Protein AF-A0AAV5FHL5-F1 (afdb_monomer)

Foldseek 3Di:
DVCLLVLLVVCCVVQVVPAAPPLNVLSVLLSVLVVVVVVVVVVVPDDPADPVLVVVLVVLNVVLSVLSVVLSVVLVVVVVVVPPPPPDDPDDDDDDDDDPDDPPVVVVSVVSNVVRVVSSVVSSVSSVVSVVSVVVSVVVVVVVDDDDDDDDDDPDPPPPDPPPPPPPPPPPCVVVLVVVCCQVVPPPDPPPPPDDDDDDDDDDPPPCSVVSVVVSCVPCVVVDLFDADDDADPDGPVVVRVVRRCVRRVPRDDPPPPPPDD

Solvent-accessible surface area (backbone atoms only — not comparable to full-atom values): 16952 Å² total; per-residue (Å²): 97,96,60,46,54,60,50,55,50,50,46,46,74,76,36,48,97,74,50,42,92,62,47,79,63,45,52,59,50,40,34,51,47,50,50,52,52,52,53,51,60,64,61,57,80,78,61,98,61,66,64,64,64,53,52,52,50,54,47,55,56,49,52,54,35,49,59,50,50,54,48,53,54,51,52,53,53,56,50,55,65,71,66,57,79,78,74,84,73,84,81,81,88,79,92,81,83,91,69,97,64,77,54,67,71,57,54,50,52,51,50,50,40,51,51,52,44,53,50,55,52,50,50,39,51,52,48,52,48,55,52,52,53,50,52,51,63,51,51,71,66,56,74,81,72,83,81,86,90,75,94,76,94,72,100,62,90,68,76,72,71,84,72,68,89,57,93,68,80,78,78,90,46,62,76,62,47,55,55,53,45,47,72,73,61,67,79,85,52,98,85,58,90,80,69,90,83,84,87,85,90,82,78,70,88,90,75,45,64,71,54,54,53,51,51,48,54,62,71,58,47,82,81,47,90,64,62,67,89,82,89,80,58,102,75,63,58,62,69,61,52,52,53,54,38,51,67,45,47,76,67,68,72,80,81,81,74,77,78,79,80,127

Radius of gyration: 33.79 Å; Cα contacts (8 Å, |Δi|>4): 97; chains: 1; bounding box: 69×39×123 Å

Secondary structure (DSSP, 8-state):
-TTHHHHHHHHHHHHGGGSPTTHHHHHHHHHHHHHHHHHHHHHTTS----HHHHHHHHHHHHHHHHHHHHHHHHHHHHHHHHTS-------------------HHHHHHHHHHHHHHHHHHHHHHHHHHHHHHHHHHHHHHHTT---------------------------S-HHHHHHHHHHHH----TT-TTPPP-------TTSSHHHHHHHHHHHGGGG-SS-------SS--HHHHHHHHHHHHTTS----------

Mean predicted aligned error: 20.23 Å

InterPro domains:
  IPR002182 NB-ARC [PF00931] (174-252)
  IPR027417 P-loop containing nucleoside triphosphate hydrolase [G3DSA:3.40.50.300] (151-260)
  IPR027417 P-loop containing nucleoside triphosphate hydrolase [SSF52540] (159-253)
  IPR041118 Disease resistance, N-terminal [PF18052] (12-87)

Sequence (262 aa):
MFRLPGMLEGLLQRHGTTLPRGAEDEIPLIKRDLEEIITILKGLGGAGRSKMAVSCWMKEVRELSYDMEDFIDEYEHVRSRSSTPRRNRKVTRRPRRSNTTLPYWLHEQLRQRLWTANKIREFSVRAQEALRRHAIYQLGSNTASTSGARRDDASSSSRLPAMLLHDDVLVGIDASMDKLEEWLMTMHDYEEHQKLRVVSVVGPGGVGKTALANELYRKIGHCFDCRAFVRTSQKPDMRKVFISMLSQLGRSRPLRIGMSIA

Organism: NCBI:txid191504

pLDDT: mean 72.13, std 18.26, range [31.94, 92.5]

Structure (mmCIF, N/CA/C/O backbone):
data_AF-A0AAV5FHL5-F1
#
_entry.id   AF-A0AAV5FHL5-F1
#
loop_
_atom_site.group_PDB
_atom_site.id
_atom_site.type_symbol
_atom_site.label_atom_id
_atom_site.label_alt_id
_atom_site.label_comp_id
_atom_site.label_asym_id
_atom_site.label_entity_id
_atom_site.label_seq_id
_atom_site.pdbx_PDB_ins_code
_atom_site.Cartn_x
_atom_site.Cartn_y
_atom_site.Cartn_z
_atom_site.occupancy
_atom_site.B_iso_or_equiv
_atom_site.auth_seq_id
_atom_site.auth_comp_id
_atom_site.auth_asym_id
_atom_site.auth_atom_id
_atom_site.pdbx_PDB_model_num
ATOM 1 N N . MET A 1 1 ? -5.308 -5.820 4.902 1.00 61.53 1 MET A N 1
ATOM 2 C CA . MET A 1 1 ? -6.402 -5.262 4.063 1.00 61.53 1 MET A CA 1
ATOM 3 C C . MET A 1 1 ? -7.509 -6.237 3.621 1.00 61.53 1 MET A C 1
ATOM 5 O O . MET A 1 1 ? -8.628 -6.051 4.064 1.00 61.53 1 MET A O 1
ATOM 9 N N . PHE A 1 2 ? -7.305 -7.248 2.756 1.00 70.44 2 PHE A N 1
ATOM 10 C CA . PHE A 1 2 ? -8.448 -8.042 2.219 1.00 70.44 2 PHE A CA 1
ATOM 11 C C . PHE A 1 2 ? -9.249 -8.840 3.268 1.00 70.44 2 PHE A C 1
ATOM 13 O O . PHE A 1 2 ? -10.367 -9.258 2.995 1.00 70.44 2 PHE A O 1
ATOM 20 N N . ARG A 1 3 ? -8.675 -9.061 4.456 1.00 81.44 3 ARG A N 1
ATOM 21 C CA . ARG A 1 3 ? -9.329 -9.732 5.592 1.00 81.44 3 ARG A CA 1
ATOM 22 C C . ARG A 1 3 ? -10.071 -8.764 6.522 1.00 81.44 3 ARG A C 1
ATOM 24 O O . ARG A 1 3 ? -10.855 -9.208 7.352 1.00 81.44 3 ARG A O 1
ATOM 31 N N . LEU A 1 4 ? -9.847 -7.463 6.357 1.00 82.38 4 LEU A N 1
ATOM 32 C CA . LEU A 1 4 ? -10.289 -6.412 7.269 1.00 82.38 4 LEU A CA 1
ATOM 33 C C . LEU A 1 4 ? -11.821 -6.262 7.339 1.00 82.38 4 LEU A C 1
ATOM 35 O O . LEU A 1 4 ? -12.340 -6.187 8.451 1.00 82.38 4 LEU A O 1
ATOM 39 N N . PRO A 1 5 ? -12.577 -6.346 6.221 1.00 81.19 5 PRO A N 1
ATOM 40 C CA . PRO A 1 5 ? -14.042 -6.398 6.276 1.00 81.19 5 PRO A CA 1
ATOM 41 C C . PRO A 1 5 ? -14.575 -7.556 7.137 1.00 81.19 5 PRO A C 1
ATOM 43 O O . PRO A 1 5 ? -15.525 -7.381 7.894 1.00 81.19 5 PRO A O 1
ATOM 46 N N . GLY A 1 6 ? -13.928 -8.727 7.067 1.00 79.62 6 GLY A N 1
ATOM 47 C CA . GLY A 1 6 ? -14.292 -9.896 7.873 1.00 79.62 6 GLY A CA 1
ATOM 48 C C . GLY A 1 6 ? -13.902 -9.763 9.348 1.00 79.62 6 GLY A C 1
ATOM 49 O O . GLY A 1 6 ? -14.615 -10.257 10.216 1.00 79.62 6 GLY A O 1
ATOM 50 N N . MET A 1 7 ? -12.805 -9.063 9.654 1.00 82.19 7 MET A N 1
ATOM 51 C CA . MET A 1 7 ? -12.414 -8.763 11.037 1.00 82.19 7 MET A CA 1
ATOM 52 C C . MET A 1 7 ? -13.401 -7.801 11.705 1.00 82.19 7 MET A C 1
ATOM 54 O O . MET A 1 7 ? -13.809 -8.044 12.837 1.00 82.19 7 MET A O 1
ATOM 58 N N . LEU A 1 8 ? -13.844 -6.758 10.995 1.00 80.44 8 LEU A N 1
ATOM 59 C CA . LEU A 1 8 ? -14.863 -5.821 11.482 1.00 80.44 8 LEU A CA 1
ATOM 60 C C . LEU A 1 8 ? -16.210 -6.511 11.743 1.00 80.44 8 LEU A C 1
ATOM 62 O O . LEU A 1 8 ? -16.863 -6.247 12.752 1.00 80.44 8 LEU A O 1
ATOM 66 N N . GLU A 1 9 ? -16.606 -7.435 10.868 1.00 81.44 9 GLU A N 1
ATOM 67 C CA . GLU A 1 9 ? -17.805 -8.257 11.057 1.00 81.44 9 GLU A CA 1
ATOM 68 C C . GLU A 1 9 ? -17.670 -9.203 12.257 1.00 81.44 9 GLU A C 1
ATOM 70 O O . GLU A 1 9 ? -18.582 -9.293 13.080 1.00 81.44 9 GLU A O 1
ATOM 75 N N . GLY A 1 10 ? -16.504 -9.835 12.421 1.00 80.88 10 GLY A N 1
ATOM 76 C CA . GLY A 1 10 ? -16.189 -10.637 13.602 1.00 80.88 10 GLY A CA 1
ATOM 77 C C . GLY A 1 10 ? -16.227 -9.821 14.898 1.00 80.88 10 GLY A C 1
ATOM 78 O O . GLY A 1 10 ? -16.743 -10.302 15.908 1.00 80.88 10 GLY A O 1
ATOM 79 N N . LEU A 1 11 ? -15.750 -8.573 14.866 1.00 80.94 11 LEU A N 1
ATOM 80 C CA . LEU A 1 11 ? -15.797 -7.650 16.000 1.00 80.94 11 LEU A CA 1
ATOM 81 C C . LEU A 1 11 ? -17.248 -7.329 16.374 1.00 80.94 11 LEU A C 1
ATOM 83 O O . LEU A 1 11 ? -17.621 -7.447 17.542 1.00 80.94 11 LEU A O 1
ATOM 87 N N . LEU A 1 12 ? -18.092 -7.004 15.393 1.00 81.88 12 LEU A N 1
ATOM 88 C CA . LEU A 1 12 ? -19.509 -6.719 15.624 1.00 81.88 12 LEU A CA 1
ATOM 89 C C . LEU A 1 12 ? -20.255 -7.951 16.161 1.00 81.88 12 LEU A C 1
ATOM 91 O O . LEU A 1 12 ? -21.023 -7.841 17.116 1.00 81.88 12 LEU A O 1
ATOM 95 N N . GLN A 1 13 ? -19.964 -9.141 15.632 1.00 80.75 13 GLN A N 1
ATOM 96 C CA . GLN A 1 13 ? -20.584 -10.390 16.077 1.00 80.75 13 GLN A CA 1
ATOM 97 C C . GLN A 1 13 ? -20.164 -10.791 17.502 1.00 80.75 13 GLN A C 1
ATOM 99 O O . GLN A 1 13 ? -20.980 -11.299 18.269 1.00 80.75 13 GLN A O 1
ATOM 104 N N . ARG A 1 14 ? -18.901 -10.555 17.878 1.00 77.62 14 ARG A N 1
ATOM 105 C CA . ARG A 1 14 ? -18.365 -10.894 19.209 1.00 77.62 14 ARG A CA 1
ATOM 106 C C . ARG A 1 14 ? -18.672 -9.842 20.272 1.00 77.62 14 ARG A C 1
ATOM 108 O O . ARG A 1 14 ? -18.761 -10.177 21.455 1.00 77.62 14 ARG A O 1
ATOM 115 N N . HIS A 1 15 ? -18.783 -8.574 19.879 1.00 75.06 15 HIS A N 1
ATOM 116 C CA . HIS A 1 15 ? -18.770 -7.448 20.813 1.00 75.06 15 HIS A CA 1
ATOM 117 C C . HIS A 1 15 ? -19.873 -6.407 20.611 1.00 75.06 15 HIS A C 1
ATOM 119 O O . HIS A 1 15 ? -19.849 -5.426 21.355 1.00 75.06 15 HIS A O 1
ATOM 125 N N . GLY A 1 16 ? -20.853 -6.632 19.724 1.00 68.31 16 GLY A N 1
ATOM 126 C CA . GLY A 1 16 ? -21.978 -5.721 19.444 1.00 68.31 16 GLY A CA 1
ATOM 127 C C . GLY A 1 16 ? -22.554 -5.059 20.697 1.00 68.31 16 GLY A C 1
ATOM 128 O O . GLY A 1 16 ? -22.361 -3.869 20.918 1.00 68.31 16 GLY A O 1
ATOM 129 N N . THR A 1 17 ? -23.049 -5.856 21.649 1.00 66.44 17 THR A N 1
ATOM 130 C CA . THR A 1 17 ? -23.666 -5.359 22.898 1.00 66.44 17 THR A CA 1
ATOM 131 C C . THR A 1 17 ? -22.731 -4.568 23.827 1.00 66.44 17 THR A C 1
ATOM 133 O O . THR A 1 17 ? -23.165 -4.029 24.846 1.00 66.44 17 THR A O 1
ATOM 136 N N . THR A 1 18 ? -21.427 -4.559 23.554 1.00 70.94 18 THR A N 1
ATOM 137 C CA . THR A 1 18 ? -20.401 -3.866 24.347 1.00 70.94 18 THR A CA 1
ATOM 138 C C . THR A 1 18 ? -19.711 -2.722 23.623 1.00 70.94 18 THR A C 1
ATOM 140 O O . THR A 1 18 ? -18.959 -1.980 24.265 1.00 70.94 18 THR A O 1
ATOM 143 N N . LEU A 1 19 ? -20.005 -2.541 22.338 1.00 77.50 19 LEU A N 1
ATOM 144 C CA . LEU A 1 19 ? -19.579 -1.388 21.572 1.00 77.50 19 LEU A CA 1
ATOM 145 C C . LEU A 1 19 ? -20.340 -0.123 22.004 1.00 77.50 19 LEU A C 1
ATOM 147 O O . LEU A 1 19 ? -21.440 -0.195 22.563 1.00 77.50 19 LEU A O 1
ATOM 151 N N . PRO A 1 20 ? -19.739 1.064 21.818 1.00 76.50 20 PRO A N 1
ATOM 152 C CA . PRO A 1 20 ? -20.429 2.318 22.068 1.00 76.50 20 PRO A CA 1
ATOM 153 C C . PRO A 1 20 ? -21.621 2.478 21.115 1.00 76.50 20 PRO A C 1
ATOM 155 O O . PRO A 1 20 ? -21.580 2.069 19.957 1.00 76.50 20 PRO A O 1
ATOM 158 N N . ARG A 1 21 ? -22.694 3.096 21.612 1.00 72.44 21 ARG A N 1
ATOM 159 C CA . ARG A 1 21 ? -23.923 3.333 20.844 1.00 72.44 21 ARG A CA 1
ATOM 160 C C . ARG A 1 21 ? -23.588 4.146 19.582 1.00 72.44 21 ARG A C 1
ATOM 162 O O . ARG A 1 21 ? -22.965 5.197 19.706 1.00 72.44 21 ARG A O 1
ATOM 169 N N . GLY A 1 22 ? -23.968 3.644 18.406 1.00 75.88 22 GLY A N 1
ATOM 170 C CA . GLY A 1 22 ? -23.631 4.217 17.092 1.00 75.88 22 GLY A CA 1
ATOM 171 C C . GLY A 1 22 ? -22.484 3.508 16.358 1.00 75.88 22 GLY A C 1
ATOM 172 O O . GLY A 1 22 ? -22.461 3.504 15.133 1.00 75.88 22 GLY A O 1
ATOM 173 N N . ALA A 1 23 ? -21.584 2.812 17.064 1.00 77.00 23 ALA A N 1
ATOM 174 C CA . ALA A 1 23 ? -20.552 2.000 16.408 1.00 77.00 23 ALA A CA 1
ATOM 175 C C . ALA A 1 23 ? -21.141 0.799 15.652 1.00 77.00 23 ALA A C 1
ATOM 177 O O . ALA A 1 23 ? -20.601 0.390 14.629 1.00 77.00 23 ALA A O 1
ATOM 178 N N . GLU A 1 24 ? -22.261 0.257 16.134 1.00 76.88 24 GLU A N 1
ATOM 179 C CA . GLU A 1 24 ? -23.008 -0.806 15.450 1.00 76.88 24 GLU A CA 1
ATOM 180 C C . GLU A 1 24 ? -23.534 -0.357 14.07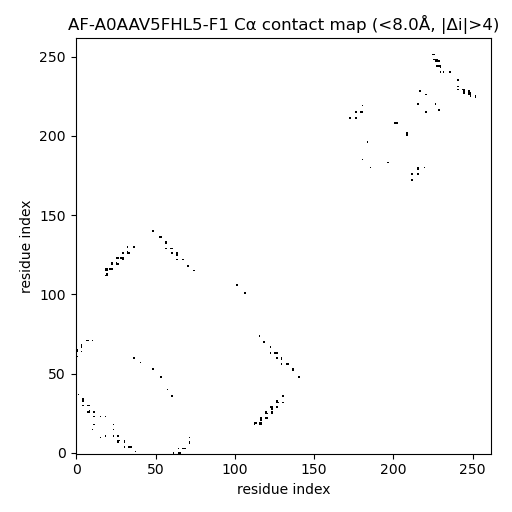6 1.00 76.88 24 GLU A C 1
ATOM 182 O O . GLU A 1 24 ? -23.641 -1.185 13.177 1.00 76.88 24 GLU A O 1
ATOM 187 N N . ASP A 1 25 ? -23.789 0.944 13.894 1.00 83.38 25 ASP A N 1
ATOM 188 C CA . ASP A 1 25 ? -24.236 1.529 12.625 1.00 83.38 25 ASP A CA 1
ATOM 189 C C . ASP A 1 25 ? -23.049 1.953 11.741 1.00 83.38 25 ASP A C 1
ATOM 191 O O . ASP A 1 25 ? -23.092 1.809 10.518 1.00 83.38 25 ASP A O 1
ATOM 195 N N . GLU A 1 26 ? -21.959 2.446 12.343 1.00 84.38 26 GLU A N 1
ATOM 196 C CA . GLU A 1 26 ? -20.763 2.898 11.617 1.00 84.38 26 GLU A CA 1
ATOM 197 C C . GLU A 1 26 ? -19.914 1.742 11.068 1.00 84.38 26 GLU A C 1
ATOM 199 O O . GLU A 1 26 ? -19.405 1.835 9.952 1.00 84.38 26 GLU A O 1
ATOM 204 N N . ILE A 1 27 ? -19.771 0.634 11.803 1.00 85.31 27 ILE A N 1
ATOM 205 C CA . ILE A 1 27 ? -18.951 -0.511 11.373 1.00 85.31 27 ILE A CA 1
ATOM 206 C C . ILE A 1 27 ? -19.445 -1.118 10.040 1.00 85.31 27 ILE A C 1
ATOM 208 O O . ILE A 1 27 ? -18.612 -1.345 9.158 1.00 85.31 27 ILE A O 1
ATOM 212 N N . PRO A 1 28 ? -20.757 -1.352 9.821 1.00 85.62 28 PRO A N 1
ATOM 213 C CA . PRO A 1 28 ? -21.273 -1.794 8.525 1.00 85.62 28 PRO A CA 1
ATOM 214 C C . PRO A 1 28 ? -21.020 -0.803 7.383 1.00 85.62 28 PRO A C 1
ATOM 216 O O . PRO A 1 28 ? -20.797 -1.228 6.248 1.00 85.62 28 PRO A O 1
ATOM 219 N N . LEU A 1 29 ? -21.042 0.506 7.663 1.00 87.25 29 LEU A N 1
ATOM 220 C CA . LEU A 1 29 ? -20.721 1.534 6.668 1.00 87.25 29 LEU A CA 1
ATOM 221 C C . LEU A 1 29 ? -19.244 1.459 6.277 1.00 87.25 29 LEU A C 1
ATOM 223 O O . LEU A 1 29 ? -18.936 1.353 5.094 1.00 87.25 29 LEU A O 1
ATOM 227 N N . ILE A 1 30 ? -18.350 1.389 7.266 1.00 88.19 30 ILE A N 1
ATOM 228 C CA . ILE A 1 30 ? -16.910 1.208 7.042 1.00 88.19 30 ILE A CA 1
ATOM 229 C C . ILE A 1 30 ? -16.652 -0.073 6.242 1.00 88.19 30 ILE A C 1
ATOM 231 O O . ILE A 1 30 ? -15.853 -0.066 5.309 1.00 88.19 30 ILE A O 1
ATOM 235 N N . LYS A 1 31 ? -17.345 -1.173 6.565 1.00 87.94 31 LYS A N 1
ATOM 236 C CA . LYS A 1 31 ? -17.242 -2.436 5.821 1.00 87.94 31 LYS A CA 1
ATOM 237 C C . LYS A 1 31 ? -17.565 -2.233 4.338 1.00 87.94 31 LYS A C 1
ATOM 239 O O . LYS A 1 31 ? -16.775 -2.653 3.495 1.00 87.94 31 LYS A O 1
ATOM 244 N N . ARG A 1 32 ? -18.685 -1.572 4.026 1.00 89.00 32 ARG A N 1
ATOM 245 C CA . ARG A 1 32 ? -19.091 -1.277 2.644 1.00 89.00 32 ARG A CA 1
ATOM 246 C C . ARG A 1 32 ? -18.051 -0.417 1.926 1.00 89.00 32 ARG A C 1
ATOM 248 O O . ARG A 1 32 ? -17.655 -0.755 0.814 1.00 89.00 32 ARG A O 1
ATOM 255 N N . ASP A 1 33 ? -17.575 0.639 2.580 1.00 89.69 33 ASP A N 1
ATOM 256 C CA . ASP A 1 33 ? -16.576 1.543 2.006 1.00 89.69 33 ASP A CA 1
ATOM 257 C C . ASP A 1 33 ? -15.267 0.792 1.703 1.00 89.69 33 ASP A C 1
ATOM 259 O O . ASP A 1 33 ? -14.671 0.944 0.637 1.00 89.69 33 ASP A O 1
ATOM 263 N N . LEU A 1 34 ? -14.832 -0.094 2.602 1.00 88.56 34 LEU A N 1
ATOM 264 C CA . LEU A 1 34 ? -13.649 -0.932 2.401 1.00 88.56 34 LEU A CA 1
ATOM 265 C C . LEU A 1 34 ? -13.825 -1.955 1.277 1.00 88.56 34 LEU A C 1
ATOM 267 O O . LEU A 1 34 ? -12.879 -2.197 0.526 1.00 88.56 34 LEU A O 1
ATOM 271 N N . GLU A 1 35 ? -15.003 -2.568 1.156 1.00 88.44 35 GLU A N 1
ATOM 272 C CA . GLU A 1 35 ? -15.324 -3.465 0.044 1.00 88.44 35 GLU A CA 1
ATOM 273 C C . GLU A 1 35 ? -15.233 -2.721 -1.292 1.00 88.44 35 GLU A C 1
ATOM 275 O O . GLU A 1 35 ? -14.586 -3.212 -2.222 1.00 88.44 35 GLU A O 1
ATOM 280 N N . GLU A 1 36 ? -15.770 -1.503 -1.370 1.00 87.62 36 GLU A N 1
ATOM 281 C CA . GLU A 1 36 ? -15.651 -0.645 -2.548 1.00 87.62 36 GLU A CA 1
ATOM 282 C C . GLU A 1 36 ? -14.179 -0.330 -2.863 1.00 87.62 36 GLU A C 1
ATOM 284 O O . GLU A 1 36 ? -13.714 -0.586 -3.978 1.00 87.62 36 GLU A O 1
ATOM 289 N N . ILE A 1 37 ? -13.388 0.089 -1.872 1.00 87.06 37 ILE A N 1
ATOM 290 C CA . ILE A 1 37 ? -11.946 0.327 -2.044 1.00 87.06 37 ILE A CA 1
ATOM 291 C C . ILE A 1 37 ? -11.224 -0.942 -2.540 1.00 87.06 37 ILE A C 1
ATOM 293 O O . ILE A 1 37 ? -10.375 -0.874 -3.435 1.00 87.06 37 ILE A O 1
ATOM 297 N N . ILE A 1 38 ? -11.565 -2.120 -2.011 1.00 86.94 38 ILE A N 1
ATOM 298 C CA . ILE A 1 38 ? -10.997 -3.407 -2.436 1.00 86.94 38 ILE A CA 1
ATOM 299 C C . ILE A 1 38 ? -11.347 -3.713 -3.899 1.00 86.94 38 ILE A C 1
ATOM 301 O O . ILE A 1 38 ? -10.480 -4.179 -4.647 1.00 86.94 38 ILE A O 1
ATOM 305 N N . THR A 1 39 ? -12.587 -3.463 -4.331 1.00 86.75 39 THR A N 1
ATOM 306 C CA . THR A 1 39 ? -12.988 -3.661 -5.736 1.00 86.75 39 THR A CA 1
ATOM 307 C C . THR A 1 39 ? -12.216 -2.735 -6.673 1.00 86.75 39 THR A C 1
ATOM 309 O O . THR A 1 39 ? -11.689 -3.183 -7.695 1.00 86.75 39 THR A O 1
ATOM 312 N N . ILE A 1 40 ? -12.039 -1.477 -6.270 1.00 84.31 40 ILE A N 1
ATOM 313 C CA . ILE A 1 40 ? -11.247 -0.480 -6.986 1.00 84.31 40 ILE A CA 1
ATOM 314 C C . ILE A 1 40 ? -9.788 -0.935 -7.128 1.00 84.31 40 ILE A C 1
ATOM 316 O O . ILE A 1 40 ? -9.226 -0.887 -8.225 1.00 84.31 40 ILE A O 1
ATOM 320 N N . LEU A 1 41 ? -9.173 -1.414 -6.043 1.00 82.50 41 LEU A N 1
ATOM 321 C CA . LEU A 1 41 ? -7.799 -1.925 -6.050 1.00 82.50 41 LEU A CA 1
ATOM 322 C C . LEU A 1 41 ? -7.620 -3.111 -7.002 1.00 82.50 41 LEU A C 1
ATOM 324 O O . LEU A 1 41 ? -6.605 -3.182 -7.695 1.00 82.50 41 LEU A O 1
ATOM 328 N N . LYS A 1 42 ? -8.609 -4.009 -7.089 1.00 81.81 42 LYS A N 1
ATOM 329 C CA . LYS A 1 42 ? -8.594 -5.130 -8.043 1.00 81.81 42 LYS A CA 1
ATOM 330 C C . LYS A 1 42 ? -8.687 -4.649 -9.497 1.00 81.81 42 LYS A C 1
ATOM 332 O O . LYS A 1 42 ? -7.977 -5.173 -10.352 1.00 81.81 42 LYS A O 1
ATOM 337 N N . GLY A 1 43 ? -9.506 -3.632 -9.777 1.00 73.81 43 GLY A N 1
ATOM 338 C CA . GLY A 1 43 ? -9.658 -3.047 -11.119 1.00 73.81 43 GLY A CA 1
ATOM 339 C C . GLY A 1 43 ? -8.466 -2.199 -11.591 1.00 73.81 43 GLY A C 1
ATOM 340 O O . GLY A 1 43 ? -8.259 -2.015 -12.790 1.00 73.81 43 GLY A O 1
ATOM 341 N N . LEU A 1 44 ? -7.634 -1.710 -10.667 1.00 68.62 44 LEU A N 1
ATOM 342 C CA . LEU A 1 44 ? -6.473 -0.858 -10.961 1.00 68.62 44 LEU A CA 1
ATOM 343 C C . LEU A 1 44 ? -5.299 -1.588 -11.645 1.00 68.62 44 LEU A C 1
ATOM 345 O O . LEU A 1 44 ? -4.378 -0.929 -12.124 1.00 68.62 44 LEU A O 1
ATOM 349 N N . GLY A 1 45 ? -5.330 -2.921 -11.752 1.00 54.91 45 GLY A N 1
ATOM 350 C CA . GLY A 1 45 ? -4.268 -3.721 -12.378 1.00 54.91 45 GLY A CA 1
ATOM 351 C C . GLY A 1 45 ? -4.127 -3.587 -13.904 1.00 54.91 45 GLY A C 1
ATOM 352 O O . GLY A 1 45 ? -3.151 -4.100 -14.449 1.00 54.91 45 GLY A O 1
ATOM 353 N N . GLY A 1 46 ? -5.063 -2.918 -14.596 1.00 50.78 46 GLY A N 1
ATOM 354 C CA . GLY A 1 46 ? -5.113 -2.882 -16.069 1.00 50.78 46 GLY A CA 1
ATOM 355 C C . GLY A 1 46 ? -5.171 -1.504 -16.744 1.00 50.78 46 GLY A C 1
ATOM 356 O O . GLY A 1 46 ? -4.975 -1.431 -17.953 1.00 50.78 46 GLY A O 1
ATOM 357 N N . ALA A 1 47 ? -5.416 -0.408 -16.016 1.00 50.34 47 ALA A N 1
ATOM 358 C CA . ALA A 1 47 ? -5.696 0.899 -16.623 1.00 50.34 47 ALA A CA 1
ATOM 359 C C . ALA A 1 47 ? -4.514 1.876 -16.498 1.00 50.34 47 ALA A C 1
ATOM 361 O O . ALA A 1 47 ? -4.015 2.132 -15.401 1.00 50.34 47 ALA A O 1
ATOM 362 N N . GLY A 1 48 ? -4.087 2.457 -17.626 1.00 53.50 48 GLY A N 1
ATOM 363 C CA . GLY A 1 48 ? -3.035 3.476 -17.729 1.00 53.50 48 GLY A CA 1
ATOM 364 C C . GLY A 1 48 ? -3.425 4.822 -17.111 1.00 53.50 48 GLY A C 1
ATOM 365 O O . GLY A 1 48 ? -3.586 5.808 -17.817 1.00 53.50 48 GLY A O 1
ATOM 366 N N . ARG A 1 49 ? -3.591 4.857 -15.787 1.00 58.91 49 ARG A N 1
ATOM 367 C CA . ARG A 1 49 ? -3.887 6.059 -14.990 1.00 58.91 49 ARG A CA 1
ATOM 368 C C . ARG A 1 49 ? -2.592 6.778 -14.595 1.00 58.91 49 ARG A C 1
ATOM 370 O O . ARG A 1 49 ? -1.511 6.187 -14.645 1.00 58.91 49 ARG A O 1
ATOM 377 N N . SER A 1 50 ? -2.694 8.037 -14.151 1.00 64.19 50 SER A N 1
ATOM 378 C CA . SER A 1 50 ? -1.565 8.788 -13.576 1.00 64.19 50 SER A CA 1
ATOM 379 C C . SER A 1 50 ? -0.913 7.988 -12.439 1.00 64.19 50 SER A C 1
ATOM 381 O O . SER A 1 50 ? -1.455 7.891 -11.334 1.00 64.19 50 SER A O 1
ATOM 383 N N . LYS A 1 51 ? 0.244 7.370 -12.727 1.00 67.56 51 LYS A N 1
ATOM 384 C CA . LYS A 1 51 ? 0.915 6.412 -11.828 1.00 67.56 51 LYS A CA 1
ATOM 385 C C . LYS A 1 51 ? 1.193 6.999 -10.446 1.00 67.56 51 LYS A C 1
ATOM 387 O O . LYS A 1 51 ? 1.125 6.274 -9.460 1.00 67.56 51 LYS A O 1
ATOM 392 N N . MET A 1 52 ? 1.486 8.297 -10.372 1.00 69.62 52 MET A N 1
ATOM 393 C CA . MET A 1 52 ? 1.834 8.962 -9.116 1.00 69.62 52 MET A CA 1
ATOM 394 C C . MET A 1 52 ? 0.621 9.158 -8.200 1.00 69.62 52 MET A C 1
ATOM 396 O O . MET A 1 52 ? 0.687 8.784 -7.033 1.00 69.62 52 MET A O 1
ATOM 400 N N . ALA A 1 53 ? -0.503 9.666 -8.721 1.00 73.62 53 ALA A N 1
ATOM 401 C CA . ALA A 1 53 ? -1.718 9.879 -7.926 1.00 73.62 53 ALA A CA 1
ATOM 402 C C . ALA A 1 53 ? -2.307 8.551 -7.424 1.00 73.62 53 ALA A C 1
ATOM 404 O O . ALA A 1 53 ? -2.660 8.424 -6.254 1.00 73.62 53 ALA A O 1
ATOM 405 N N . VAL A 1 54 ? -2.316 7.527 -8.286 1.00 78.81 54 VAL A N 1
ATOM 406 C CA . VAL A 1 54 ? -2.743 6.172 -7.910 1.00 78.81 54 VAL A CA 1
ATOM 407 C C . VAL A 1 54 ? -1.823 5.577 -6.844 1.00 78.81 54 VAL A C 1
ATOM 409 O O . VAL A 1 54 ? -2.315 4.991 -5.886 1.00 78.81 54 VAL A O 1
ATOM 412 N N . SER A 1 55 ? -0.503 5.750 -6.966 1.00 79.75 55 SER A N 1
ATOM 413 C CA . SER A 1 55 ? 0.444 5.251 -5.963 1.00 79.75 55 SER A CA 1
ATOM 414 C C . SER A 1 55 ? 0.295 5.955 -4.611 1.00 79.75 55 SER A C 1
ATOM 416 O O . SER A 1 55 ? 0.438 5.302 -3.580 1.00 79.75 55 SER A O 1
ATOM 418 N N . CYS A 1 56 ? 0.020 7.262 -4.602 1.00 81.31 56 CYS A N 1
ATOM 419 C CA . CYS A 1 56 ? -0.219 8.021 -3.373 1.00 81.31 56 CYS A CA 1
ATOM 420 C C . CYS A 1 56 ? -1.493 7.535 -2.672 1.00 81.31 56 CYS A C 1
ATOM 422 O O . CYS A 1 56 ? -1.463 7.180 -1.497 1.00 81.31 56 CYS A O 1
ATOM 424 N N . TRP A 1 57 ? -2.581 7.401 -3.434 1.00 87.44 57 TRP A N 1
ATOM 425 C CA . TRP A 1 57 ? -3.846 6.880 -2.927 1.00 87.44 57 TRP A CA 1
ATOM 426 C C . TRP A 1 57 ? -3.728 5.435 -2.418 1.00 87.44 57 TRP A C 1
ATOM 428 O O . TRP A 1 57 ? -4.206 5.114 -1.335 1.00 87.44 57 TRP A O 1
ATOM 438 N N . MET A 1 58 ? -3.023 4.557 -3.142 1.00 85.44 58 MET A N 1
ATOM 439 C CA . MET A 1 58 ? -2.762 3.186 -2.681 1.00 85.44 58 MET A CA 1
ATOM 440 C C . MET A 1 58 ? -1.973 3.149 -1.369 1.00 85.44 58 MET A C 1
ATOM 442 O O . MET A 1 58 ? -2.183 2.244 -0.561 1.00 85.44 58 MET A O 1
ATOM 446 N N . LYS A 1 59 ? -1.052 4.098 -1.160 1.00 87.56 59 LYS A N 1
ATOM 447 C CA . LYS A 1 59 ? -0.336 4.228 0.109 1.00 87.56 59 LYS A CA 1
ATOM 448 C C . LYS A 1 59 ? -1.299 4.643 1.221 1.00 87.56 59 LYS A C 1
ATOM 450 O O . LYS A 1 59 ? -1.333 3.969 2.238 1.00 87.56 59 LYS A O 1
ATOM 455 N N . GLU A 1 60 ? -2.115 5.671 1.004 1.00 87.19 60 GLU A N 1
ATOM 456 C CA . GLU A 1 60 ? -3.121 6.139 1.972 1.00 87.19 60 GLU A CA 1
ATOM 457 C C . GLU A 1 60 ? -4.072 5.014 2.408 1.00 87.19 60 GLU A C 1
ATOM 459 O O . GLU A 1 60 ? -4.262 4.775 3.598 1.00 87.19 60 GLU A O 1
ATOM 464 N N . VAL A 1 61 ? -4.590 4.249 1.446 1.00 90.12 61 VAL A N 1
ATOM 465 C CA . VAL A 1 61 ? -5.452 3.090 1.706 1.00 90.12 61 VAL A CA 1
ATOM 466 C C . VAL A 1 61 ? -4.731 1.987 2.492 1.00 90.12 61 VAL A C 1
ATOM 468 O O . VAL A 1 61 ? -5.334 1.330 3.342 1.00 90.12 61 VAL A O 1
ATOM 471 N N . ARG A 1 62 ? -3.440 1.768 2.218 1.00 90.06 62 ARG A N 1
ATOM 472 C CA . ARG A 1 62 ? -2.625 0.787 2.943 1.00 90.06 62 ARG A CA 1
ATOM 473 C C . ARG A 1 62 ? -2.427 1.201 4.400 1.00 90.06 62 ARG A C 1
ATOM 475 O O . ARG A 1 62 ? -2.666 0.368 5.267 1.00 90.06 62 ARG A O 1
ATOM 482 N N . GLU A 1 63 ? -2.036 2.449 4.651 1.00 90.81 63 GLU A N 1
ATOM 483 C CA . GLU A 1 63 ? -1.864 2.974 6.014 1.00 90.81 63 GLU A CA 1
ATOM 484 C C . GLU A 1 63 ? -3.182 2.896 6.796 1.00 90.81 63 GLU A C 1
ATOM 486 O O . GLU A 1 63 ? -3.203 2.364 7.900 1.00 90.81 63 GLU A O 1
ATOM 491 N N . LEU A 1 64 ? -4.310 3.289 6.185 1.00 90.50 64 LEU A N 1
ATOM 492 C CA . LEU A 1 64 ? -5.633 3.158 6.807 1.00 90.50 64 LEU A CA 1
ATOM 493 C C . LEU A 1 64 ? -5.936 1.713 7.226 1.00 90.50 64 LEU A C 1
ATOM 495 O O . LEU A 1 64 ? -6.514 1.484 8.285 1.00 90.50 64 LEU A O 1
ATOM 499 N N . SER A 1 65 ? -5.548 0.734 6.403 1.00 89.88 65 SER A N 1
ATOM 500 C CA . SER A 1 65 ? -5.765 -0.673 6.736 1.00 89.88 65 SER A CA 1
ATOM 501 C C . SER A 1 65 ? -4.907 -1.155 7.904 1.00 89.88 65 SER A C 1
ATOM 503 O O . SER A 1 65 ? -5.386 -1.967 8.686 1.00 89.88 65 SER A O 1
ATOM 505 N N . TYR A 1 66 ? -3.679 -0.651 8.041 1.00 91.31 66 TYR A N 1
ATOM 506 C CA . TYR A 1 66 ? -2.830 -0.979 9.184 1.00 91.31 66 TYR A CA 1
ATOM 507 C C . TYR A 1 66 ? -3.356 -0.329 10.463 1.00 91.31 66 TYR A C 1
ATOM 509 O O . TYR A 1 66 ? -3.544 -1.032 11.447 1.00 91.31 66 TYR A O 1
ATOM 517 N N . ASP A 1 67 ? -3.739 0.952 10.413 1.00 90.31 67 ASP A N 1
ATOM 518 C CA . ASP A 1 67 ? -4.329 1.645 11.566 1.00 90.31 67 ASP A CA 1
ATOM 519 C C . ASP A 1 67 ? -5.594 0.929 12.088 1.00 90.31 67 ASP A C 1
ATOM 521 O O . ASP A 1 67 ? -5.844 0.875 13.292 1.00 90.31 67 ASP A O 1
ATOM 525 N N . MET A 1 68 ? -6.415 0.387 11.181 1.00 88.69 68 MET A N 1
ATOM 526 C CA . MET A 1 68 ? -7.615 -0.375 11.536 1.00 88.69 68 MET A CA 1
ATOM 527 C C . MET A 1 68 ? -7.293 -1.767 12.102 1.00 88.69 68 MET A C 1
ATOM 529 O O . MET A 1 68 ? -7.965 -2.188 13.040 1.00 88.69 68 MET A O 1
ATOM 533 N N . GLU A 1 69 ? -6.313 -2.490 11.543 1.00 87.81 69 GLU A N 1
ATOM 534 C CA . GLU A 1 69 ? -5.871 -3.797 12.070 1.00 87.81 69 GLU A CA 1
ATOM 535 C C . GLU A 1 69 ? -5.304 -3.628 13.491 1.00 87.81 69 GLU A C 1
ATOM 537 O O . GLU A 1 69 ? -5.768 -4.303 14.411 1.00 87.81 69 GLU A O 1
ATOM 542 N N . ASP A 1 70 ? -4.436 -2.634 13.699 1.00 88.38 70 ASP A N 1
ATOM 543 C CA . ASP A 1 70 ? -3.862 -2.307 15.009 1.00 88.38 70 ASP A CA 1
ATOM 544 C C . ASP A 1 70 ? -4.945 -1.934 16.036 1.00 88.38 70 ASP A C 1
ATOM 546 O O . ASP A 1 70 ? -4.897 -2.362 17.190 1.00 88.38 70 ASP A O 1
ATOM 550 N N . PHE A 1 71 ? -5.969 -1.176 15.624 1.00 89.44 71 PHE A N 1
ATOM 551 C CA . PHE A 1 71 ? -7.101 -0.841 16.491 1.00 89.44 71 PHE A CA 1
ATOM 552 C C . PHE A 1 71 ? -7.898 -2.075 16.931 1.00 89.44 71 PHE A C 1
ATOM 554 O O . PHE A 1 71 ? -8.311 -2.157 18.091 1.00 89.44 71 PHE A O 1
ATOM 561 N N . ILE A 1 72 ? -8.151 -3.015 16.016 1.0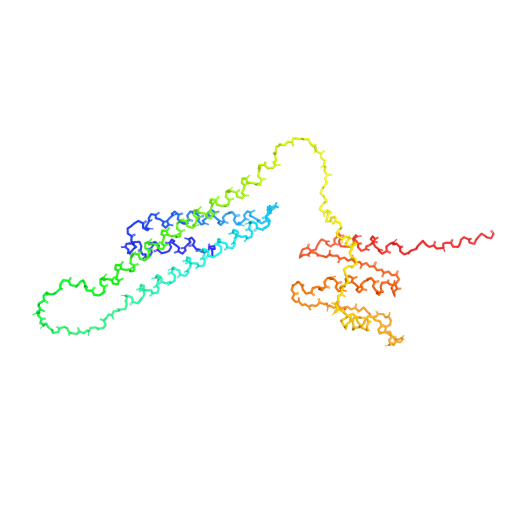0 86.31 72 ILE A N 1
ATOM 562 C CA . ILE A 1 72 ? -8.885 -4.247 16.328 1.00 86.31 72 ILE A CA 1
ATOM 563 C C . ILE A 1 72 ? -8.082 -5.080 17.333 1.00 86.31 72 ILE A C 1
ATOM 565 O O . ILE A 1 72 ? -8.642 -5.520 18.341 1.00 86.31 72 ILE A O 1
ATOM 569 N N . ASP A 1 73 ? -6.775 -5.222 17.107 1.00 87.31 73 ASP A N 1
ATOM 570 C CA . ASP A 1 73 ? -5.872 -5.956 17.994 1.00 87.31 73 ASP A CA 1
ATOM 571 C C . ASP A 1 73 ? -5.784 -5.301 19.386 1.00 87.31 73 ASP A C 1
ATOM 573 O O . ASP A 1 73 ? -5.873 -5.983 20.415 1.00 87.31 73 ASP A O 1
ATOM 577 N N . GLU A 1 74 ? -5.683 -3.969 19.450 1.00 86.06 74 GLU A N 1
ATOM 578 C CA . GLU A 1 74 ? -5.685 -3.212 20.706 1.00 86.06 74 GLU A CA 1
ATOM 579 C C . GLU A 1 74 ? -7.017 -3.373 21.459 1.00 86.06 74 GLU A C 1
ATOM 581 O O . GLU A 1 74 ? -7.031 -3.605 22.675 1.00 86.06 74 GLU A O 1
ATOM 586 N N . TYR A 1 75 ? -8.146 -3.333 20.745 1.00 82.38 75 TYR A N 1
ATOM 587 C CA . TYR A 1 75 ? -9.472 -3.533 21.326 1.00 82.38 75 TYR A CA 1
ATOM 588 C C . TYR A 1 75 ? -9.630 -4.939 21.930 1.00 82.38 75 TYR A C 1
ATOM 590 O O . TYR A 1 75 ? -10.068 -5.074 23.082 1.00 82.38 75 TYR A O 1
ATOM 598 N N . GLU A 1 76 ? -9.230 -5.990 21.206 1.00 82.44 76 GLU A N 1
ATOM 599 C CA . GLU A 1 76 ? -9.261 -7.369 21.710 1.00 82.44 76 GLU A CA 1
ATOM 600 C C . GLU A 1 76 ? -8.315 -7.561 22.912 1.00 82.44 76 GLU A C 1
ATOM 602 O O . GLU A 1 76 ? -8.676 -8.219 23.902 1.00 82.44 76 GLU A O 1
ATOM 607 N N . HIS A 1 77 ? -7.132 -6.938 22.888 1.00 80.88 77 HIS A N 1
ATOM 608 C CA . HIS A 1 77 ? -6.165 -7.006 23.982 1.00 80.88 77 HIS A CA 1
ATOM 609 C C . HIS A 1 77 ? -6.700 -6.375 25.279 1.00 80.88 77 HIS A C 1
ATOM 611 O O . HIS A 1 77 ? -6.652 -6.993 26.353 1.00 80.88 77 HIS A O 1
ATOM 617 N N . VAL A 1 78 ? -7.259 -5.162 25.201 1.00 76.81 78 VAL A N 1
ATOM 618 C CA . VAL A 1 78 ? -7.838 -4.453 26.358 1.00 76.81 78 VAL A CA 1
ATOM 619 C C . VAL A 1 78 ? -9.005 -5.248 26.954 1.00 76.81 78 VAL A C 1
ATOM 621 O O . VAL A 1 78 ? -9.111 -5.400 28.180 1.00 76.81 78 VAL A O 1
ATOM 624 N N . ARG A 1 79 ? -9.853 -5.839 26.103 1.00 71.69 79 ARG A N 1
ATOM 625 C CA . ARG A 1 79 ? -10.992 -6.666 26.532 1.00 71.69 79 ARG A CA 1
ATOM 626 C C . ARG A 1 79 ? -10.541 -7.945 27.239 1.00 71.69 79 ARG A C 1
ATOM 628 O O . ARG A 1 79 ? -11.106 -8.306 28.279 1.00 71.69 79 ARG A O 1
ATOM 635 N N . SER A 1 80 ? -9.494 -8.588 26.734 1.00 68.62 80 SER A N 1
ATOM 636 C CA . SER A 1 80 ? -8.924 -9.805 27.319 1.00 68.62 80 SER A CA 1
ATOM 637 C C . SER A 1 80 ? -8.389 -9.562 28.735 1.00 68.62 80 SER A C 1
ATOM 639 O O . SER A 1 80 ? -8.645 -10.355 29.643 1.00 68.62 80 SER A O 1
ATOM 641 N N . ARG A 1 81 ? -7.758 -8.405 28.988 1.00 62.56 81 ARG A N 1
ATOM 642 C CA . ARG A 1 81 ? -7.305 -8.012 30.339 1.00 62.56 81 ARG A CA 1
ATOM 643 C C . ARG A 1 81 ? -8.464 -7.766 31.301 1.00 62.56 81 ARG A C 1
ATOM 645 O O . ARG A 1 81 ? -8.385 -8.155 32.467 1.00 62.56 81 ARG A O 1
ATOM 652 N N . SER A 1 82 ? -9.554 -7.174 30.810 1.00 56.97 82 SER A N 1
ATOM 653 C CA . SER A 1 82 ? -10.763 -6.912 31.606 1.00 56.97 82 SER A CA 1
ATOM 654 C C . SER A 1 82 ? -11.543 -8.176 32.001 1.00 56.97 82 SER A C 1
ATOM 656 O O . SER A 1 82 ? -12.350 -8.126 32.927 1.00 56.97 82 SER A O 1
ATOM 658 N N . SER A 1 83 ? -11.275 -9.305 31.334 1.00 50.41 83 SER A N 1
ATOM 659 C CA . SER A 1 83 ? -11.988 -10.580 31.507 1.00 50.41 83 SER A CA 1
ATOM 660 C C . SER A 1 83 ? -11.283 -11.560 32.456 1.00 50.41 83 SER A C 1
ATOM 662 O O . SER A 1 83 ? -11.793 -12.651 32.701 1.00 50.41 83 SER A O 1
ATOM 664 N N . THR A 1 84 ? -10.126 -11.197 33.024 1.00 42.62 84 THR A N 1
ATOM 665 C CA . THR A 1 84 ? -9.475 -12.039 34.040 1.00 42.62 84 THR A CA 1
ATOM 666 C C . THR A 1 84 ? -10.302 -12.043 35.335 1.00 42.62 84 THR A C 1
ATOM 668 O O . THR A 1 84 ? -10.592 -10.972 35.882 1.00 42.62 84 THR A O 1
ATOM 671 N N . PRO A 1 85 ? -10.701 -13.215 35.873 1.00 43.53 85 PRO A N 1
ATOM 672 C CA . PRO A 1 85 ? -11.427 -13.267 37.133 1.00 43.53 85 PRO A CA 1
ATOM 673 C C . PRO A 1 85 ? -10.525 -12.707 38.231 1.00 43.53 85 PRO A C 1
ATOM 675 O O . PRO A 1 85 ? -9.469 -13.270 38.530 1.00 43.53 85 PRO A O 1
ATOM 678 N N . ARG A 1 86 ? -10.930 -11.595 38.857 1.00 48.84 86 ARG A N 1
ATOM 679 C CA . ARG A 1 86 ? -10.297 -11.113 40.091 1.00 48.84 86 ARG A CA 1
ATOM 680 C C . ARG A 1 86 ? -10.435 -12.225 41.130 1.00 48.84 86 ARG A C 1
ATOM 682 O O . ARG A 1 86 ? -11.498 -12.404 41.717 1.00 48.84 86 ARG A O 1
ATOM 689 N N . ARG A 1 87 ? -9.358 -12.989 41.324 1.00 42.50 87 ARG A N 1
ATOM 690 C CA . ARG A 1 87 ? -9.220 -14.036 42.339 1.00 42.50 87 ARG A CA 1
ATOM 691 C C . ARG A 1 87 ? -9.736 -13.501 43.678 1.00 42.50 87 ARG A C 1
ATOM 693 O O . ARG A 1 87 ? -9.198 -12.530 44.205 1.00 42.50 87 ARG A O 1
ATOM 700 N N . ASN A 1 88 ? -10.812 -14.126 44.161 1.00 50.12 88 ASN A N 1
ATOM 701 C CA . ASN A 1 88 ? -11.533 -13.860 45.408 1.00 50.12 88 ASN A CA 1
ATOM 702 C C . ASN A 1 88 ? -10.652 -13.238 46.510 1.00 50.12 88 ASN A C 1
ATOM 704 O O . ASN A 1 88 ? -9.947 -13.951 47.225 1.00 50.12 88 ASN A O 1
ATOM 708 N N . ARG A 1 89 ? -10.749 -11.918 46.718 1.00 48.53 89 ARG A N 1
ATOM 709 C CA . ARG A 1 89 ? -10.412 -11.307 48.012 1.00 48.53 89 ARG A CA 1
ATOM 710 C C . ARG A 1 89 ? -11.695 -11.251 48.826 1.00 48.53 89 ARG A C 1
ATOM 712 O O . ARG A 1 89 ? -12.589 -10.469 48.517 1.00 48.53 89 ARG A O 1
ATOM 719 N N . LYS A 1 90 ? -11.777 -12.108 49.848 1.00 46.56 90 LYS A N 1
ATOM 720 C CA . LYS A 1 90 ? -12.840 -12.099 50.860 1.00 46.56 90 LYS A CA 1
ATOM 721 C C . LYS A 1 90 ? -13.005 -10.670 51.392 1.00 46.56 90 LYS A C 1
ATOM 723 O O . LYS A 1 90 ? -12.066 -10.094 51.935 1.00 46.56 90 LYS A O 1
ATOM 728 N N . VAL A 1 91 ? -14.188 -10.101 51.179 1.00 49.91 91 VAL A N 1
ATOM 729 C CA . VAL A 1 91 ? -14.562 -8.751 51.607 1.00 49.91 91 VAL A CA 1
ATOM 730 C C . VAL A 1 91 ? -15.003 -8.815 53.066 1.00 49.91 91 VAL A C 1
ATOM 732 O O . VAL A 1 91 ? -16.095 -9.291 53.365 1.00 49.91 91 VAL A O 1
ATOM 735 N N . THR A 1 92 ? -14.178 -8.317 53.984 1.00 47.28 92 THR A N 1
ATOM 736 C CA . THR A 1 92 ? -14.650 -7.897 55.307 1.00 47.28 92 THR A CA 1
ATOM 737 C C . THR A 1 92 ? -15.196 -6.474 55.197 1.00 47.28 92 THR A C 1
ATOM 739 O O . THR A 1 92 ? -14.510 -5.536 54.796 1.00 47.28 92 THR A O 1
ATOM 742 N N . ARG A 1 93 ? -16.493 -6.337 55.488 1.00 51.94 93 ARG A N 1
ATOM 743 C CA . ARG A 1 93 ? -17.269 -5.094 55.411 1.00 51.94 93 ARG A CA 1
ATOM 744 C C . ARG A 1 93 ? -16.785 -4.058 56.430 1.00 51.94 93 ARG A C 1
ATOM 746 O O . ARG A 1 93 ? -16.735 -4.359 57.619 1.00 51.94 93 ARG A O 1
ATOM 753 N N . ARG A 1 94 ? -16.609 -2.809 55.988 1.00 43.66 94 ARG A N 1
ATOM 754 C CA . ARG A 1 94 ? -16.928 -1.596 56.767 1.00 43.66 94 ARG A CA 1
ATOM 755 C C . ARG A 1 94 ? -17.429 -0.505 55.809 1.00 43.66 94 ARG A C 1
ATOM 757 O O . ARG A 1 94 ? -16.727 -0.225 54.841 1.00 43.66 94 ARG A O 1
ATOM 764 N N . PRO A 1 95 ? -18.597 0.122 56.038 1.00 65.75 95 PRO A N 1
ATOM 765 C CA . PRO A 1 95 ? -19.009 1.282 55.264 1.00 65.75 95 PRO A CA 1
ATOM 766 C C . PRO A 1 95 ? -18.528 2.552 55.972 1.00 65.75 95 PRO A C 1
ATOM 768 O O . PRO A 1 95 ? -18.775 2.727 57.167 1.00 65.75 95 PRO A O 1
ATOM 771 N N . ARG A 1 96 ? -17.869 3.470 55.258 1.00 45.38 96 ARG A N 1
ATOM 772 C CA . ARG A 1 96 ? -17.826 4.869 55.698 1.00 45.38 96 ARG A CA 1
ATOM 773 C C . ARG A 1 96 ? -17.508 5.845 54.563 1.00 45.38 96 ARG A C 1
ATOM 775 O O . ARG A 1 96 ? -16.448 5.773 53.961 1.00 45.38 96 ARG A O 1
ATOM 782 N N . ARG A 1 97 ? -18.445 6.789 54.431 1.00 46.59 97 ARG A N 1
ATOM 783 C CA . ARG A 1 97 ? -18.390 8.147 53.867 1.00 46.59 97 ARG A CA 1
ATOM 784 C C . ARG A 1 97 ? -18.134 8.324 52.366 1.00 46.59 97 ARG A C 1
ATOM 786 O O . ARG A 1 97 ? -17.105 7.968 51.812 1.00 46.59 97 ARG A O 1
ATOM 793 N N . SER A 1 98 ? -19.134 8.976 51.779 1.00 57.84 98 SER A N 1
ATOM 794 C CA . SER A 1 98 ? -19.178 9.638 50.486 1.00 57.84 98 SER A CA 1
ATOM 795 C C . SER A 1 98 ? -17.993 10.576 50.263 1.00 57.84 98 SER A C 1
ATOM 797 O O . SER A 1 98 ? -17.802 11.511 51.035 1.00 57.84 98 SER A O 1
ATOM 799 N N . ASN A 1 99 ? -17.304 10.371 49.147 1.00 51.78 99 ASN A N 1
ATOM 800 C CA . ASN A 1 99 ? -16.843 11.443 48.277 1.00 51.78 99 ASN A CA 1
ATOM 801 C C . ASN A 1 99 ? -17.302 11.077 46.864 1.00 51.78 99 ASN A C 1
ATOM 803 O O . ASN A 1 99 ? -17.167 9.930 46.440 1.00 51.78 99 ASN A O 1
ATOM 807 N N . THR A 1 100 ? -17.888 12.044 46.169 1.00 54.59 100 THR A N 1
ATOM 808 C CA . THR A 1 100 ? -18.520 11.947 44.845 1.00 54.59 100 THR A CA 1
ATOM 809 C C . THR A 1 100 ? -17.488 11.796 43.719 1.00 54.59 100 THR A C 1
ATOM 811 O O . THR A 1 100 ? -17.599 12.414 42.666 1.00 54.59 100 THR A O 1
ATOM 814 N N . THR A 1 101 ? -16.442 11.001 43.934 1.00 61.72 101 THR A N 1
ATOM 815 C CA . THR A 1 101 ? -15.436 10.694 42.921 1.00 61.72 101 THR A CA 1
ATOM 816 C C . THR A 1 101 ? -15.853 9.396 42.251 1.00 61.72 101 THR A C 1
ATOM 818 O O . THR A 1 101 ? -15.902 8.348 42.899 1.00 61.72 101 THR A O 1
ATOM 821 N N . LEU A 1 102 ? -16.190 9.464 40.958 1.00 62.91 102 LEU A N 1
ATOM 822 C CA . LEU A 1 102 ? -16.485 8.272 40.166 1.00 62.91 102 LEU A CA 1
ATOM 823 C C . LEU A 1 102 ? -15.351 7.250 40.366 1.00 62.91 102 LEU A C 1
ATOM 825 O O . LEU A 1 102 ? -14.177 7.627 40.297 1.00 62.91 102 LEU A O 1
ATOM 829 N N . PRO A 1 103 ? -15.666 5.970 40.631 1.00 73.00 103 PRO A N 1
ATOM 830 C CA . PRO A 1 103 ? -14.644 4.953 40.824 1.00 73.00 103 PRO A CA 1
ATOM 831 C C . PRO A 1 103 ? -13.679 4.924 39.632 1.00 73.00 103 PRO A C 1
ATOM 833 O O . PRO A 1 103 ? -14.126 4.921 38.486 1.00 73.00 103 PRO A O 1
ATOM 836 N N . TYR A 1 104 ? -12.370 4.859 39.884 1.00 74.06 104 TYR A N 1
ATOM 837 C CA . TYR A 1 104 ? -11.329 4.868 38.841 1.00 74.06 104 TYR A CA 1
ATOM 838 C C . TYR A 1 104 ? -11.600 3.862 37.701 1.00 74.06 104 TYR A C 1
ATOM 840 O O . TYR A 1 104 ? -11.438 4.190 36.530 1.00 74.06 104 TYR A O 1
ATOM 848 N N . TRP A 1 105 ? -12.124 2.674 38.025 1.00 72.69 105 TRP A N 1
ATOM 849 C CA . TRP A 1 105 ? -12.523 1.647 37.048 1.00 72.69 105 TRP A CA 1
ATOM 850 C C . TRP A 1 105 ? -13.651 2.092 36.100 1.00 72.69 105 TRP A C 1
ATOM 852 O O . TRP A 1 105 ? -13.662 1.689 34.942 1.00 72.69 105 TRP A O 1
ATOM 862 N N . LEU A 1 106 ? -14.593 2.916 36.570 1.00 74.38 106 LEU A N 1
ATOM 863 C CA . LEU A 1 106 ? -15.680 3.458 35.748 1.00 74.38 106 LEU A CA 1
ATOM 864 C C . LEU A 1 106 ? -15.160 4.550 34.808 1.00 74.38 106 LEU A C 1
ATOM 866 O O . LEU A 1 106 ? -15.561 4.612 33.650 1.00 74.38 106 LEU A O 1
ATOM 870 N N . HIS A 1 107 ? -14.232 5.378 35.291 1.00 74.81 107 HIS A N 1
ATOM 871 C CA . HIS A 1 107 ? -13.562 6.382 34.470 1.00 74.81 107 HIS A CA 1
ATOM 872 C C . HIS A 1 107 ? -12.726 5.733 33.360 1.00 74.81 107 HIS A C 1
ATOM 874 O O . HIS A 1 107 ? -12.791 6.171 32.215 1.00 74.81 107 HIS A O 1
ATOM 880 N N . GLU A 1 108 ? -12.018 4.644 33.671 1.00 76.06 108 GLU A N 1
ATOM 881 C CA . GLU A 1 108 ? -11.285 3.859 32.677 1.00 76.06 108 GLU A CA 1
ATOM 882 C C . GLU A 1 108 ? -12.236 3.241 31.639 1.00 76.06 108 GLU A C 1
ATOM 884 O O . GLU A 1 108 ? -12.026 3.401 30.444 1.00 76.06 108 GLU A O 1
ATOM 889 N N . GLN A 1 109 ? -13.355 2.636 32.054 1.00 75.56 109 GLN A N 1
ATOM 890 C CA . GLN A 1 109 ? -14.343 2.095 31.108 1.00 75.56 109 GLN A CA 1
ATOM 891 C C . GLN A 1 109 ? -14.975 3.156 30.196 1.00 75.56 109 GLN A C 1
ATOM 893 O O . GLN A 1 109 ? -15.172 2.905 29.006 1.00 75.56 109 GLN A O 1
ATOM 898 N N . LEU A 1 110 ? -15.307 4.332 30.733 1.00 78.81 110 LEU A N 1
A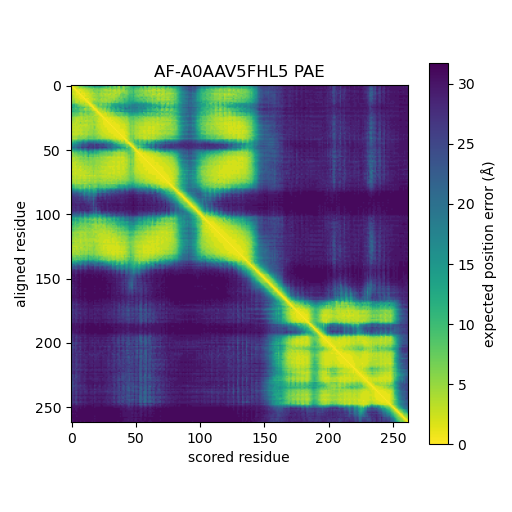TOM 899 C CA . LEU A 1 110 ? -15.860 5.435 29.943 1.00 78.81 110 LEU A CA 1
ATOM 900 C C . LEU A 1 110 ? -14.825 5.997 28.964 1.00 78.81 110 LEU A C 1
ATOM 902 O O . LEU A 1 110 ? -15.168 6.253 27.812 1.00 78.81 110 LEU A O 1
ATOM 906 N N . ARG A 1 111 ? -13.562 6.127 29.392 1.00 81.56 111 ARG A N 1
ATOM 907 C CA . ARG A 1 111 ? -12.445 6.516 28.520 1.00 81.56 111 ARG A CA 1
ATOM 908 C C . ARG A 1 111 ? -12.262 5.536 27.371 1.00 81.56 111 ARG A C 1
ATOM 910 O O . ARG A 1 111 ? -12.195 5.979 26.231 1.00 81.56 111 ARG A O 1
ATOM 917 N N . GLN A 1 112 ? -12.255 4.235 27.659 1.00 80.50 112 GLN A N 1
ATOM 918 C CA . GLN A 1 112 ? -12.132 3.197 26.635 1.00 80.50 112 GLN A CA 1
ATOM 919 C C . GLN A 1 112 ? -13.297 3.262 25.639 1.00 80.50 112 GLN A C 1
ATOM 921 O O . GLN A 1 112 ? -13.070 3.307 24.437 1.00 80.50 112 GLN A O 1
ATOM 926 N N . ARG A 1 113 ? -14.544 3.386 26.115 1.00 80.25 113 ARG A N 1
ATOM 927 C CA . ARG A 1 113 ? -15.719 3.530 25.235 1.00 80.25 113 ARG A CA 1
ATOM 928 C C . ARG A 1 113 ? -15.659 4.771 24.349 1.00 80.25 113 ARG A C 1
ATOM 930 O O . ARG A 1 113 ? -15.996 4.686 23.171 1.00 80.25 113 ARG A O 1
ATOM 937 N N . LEU A 1 114 ? -15.248 5.908 24.908 1.00 84.44 114 LEU A N 1
ATOM 938 C CA . LEU A 1 114 ? -15.112 7.155 24.159 1.00 84.44 114 LEU A CA 1
ATOM 939 C C . LEU A 1 114 ? -13.994 7.058 23.117 1.00 84.44 114 LEU A C 1
ATOM 941 O O . LEU A 1 114 ? -14.174 7.490 21.983 1.00 84.44 114 LEU A O 1
ATOM 945 N N . TRP A 1 115 ? -12.859 6.468 23.491 1.00 87.19 115 TRP A N 1
ATOM 946 C CA . TRP A 1 115 ? -11.746 6.221 22.583 1.00 87.19 115 TRP A CA 1
ATOM 947 C C . TRP A 1 115 ? -12.164 5.310 21.422 1.00 87.19 115 TRP A C 1
ATOM 949 O O . TRP A 1 115 ? -11.971 5.688 20.270 1.00 87.19 115 TRP A O 1
ATOM 959 N N . THR A 1 116 ? -12.834 4.186 21.706 1.00 86.06 116 THR A N 1
ATOM 960 C CA . THR A 1 116 ? -13.376 3.277 20.685 1.00 86.06 116 THR A CA 1
ATOM 961 C C . THR A 1 116 ? -14.341 3.999 19.743 1.00 86.06 116 THR A C 1
ATOM 963 O O . THR A 1 116 ? -14.206 3.879 18.531 1.00 86.06 116 THR A O 1
ATOM 966 N N . ALA A 1 117 ? -15.282 4.789 20.275 1.00 86.31 117 ALA A N 1
ATOM 967 C CA . ALA A 1 117 ? -16.241 5.533 19.455 1.00 86.31 117 ALA A CA 1
ATOM 968 C C . ALA A 1 117 ? -15.547 6.548 18.536 1.00 86.31 117 ALA A C 1
ATOM 970 O O . ALA A 1 117 ? -15.829 6.607 17.343 1.00 86.31 117 ALA A O 1
ATOM 971 N N . ASN A 1 118 ? -14.601 7.319 19.080 1.00 88.19 118 ASN A N 1
ATOM 972 C CA . ASN A 1 118 ? -13.850 8.300 18.301 1.00 88.19 118 ASN A CA 1
ATOM 973 C C . ASN A 1 118 ? -13.001 7.636 17.214 1.00 88.19 118 ASN A C 1
ATOM 975 O O . ASN A 1 118 ? -12.929 8.167 16.109 1.00 88.19 118 ASN A O 1
ATOM 979 N N . LYS A 1 119 ? -12.394 6.478 17.503 1.00 89.94 119 LYS A N 1
ATOM 980 C CA . LYS A 1 119 ? -11.590 5.732 16.530 1.00 89.94 119 LYS A CA 1
ATOM 981 C C . LYS A 1 119 ? -12.425 5.171 15.386 1.00 89.94 119 LYS A C 1
ATOM 983 O O . LYS A 1 119 ? -12.060 5.362 14.232 1.00 89.94 119 LYS A O 1
ATOM 988 N N . ILE A 1 120 ? -13.572 4.561 15.682 1.00 88.44 120 ILE A N 1
ATOM 989 C CA . ILE A 1 120 ? -14.488 4.054 14.647 1.00 88.44 120 ILE A CA 1
ATOM 990 C C . ILE A 1 120 ? -14.966 5.204 13.751 1.00 88.44 120 ILE A C 1
ATOM 992 O O . ILE A 1 120 ? -14.881 5.108 12.525 1.00 88.44 120 ILE A O 1
ATOM 996 N N . ARG A 1 121 ? -15.338 6.341 14.349 1.00 88.44 121 ARG A N 1
ATOM 997 C CA . ARG A 1 121 ? -15.753 7.524 13.592 1.00 88.44 121 ARG A CA 1
ATOM 998 C C . ARG A 1 121 ? -14.631 8.089 12.723 1.00 88.44 121 ARG A C 1
ATOM 1000 O O . ARG A 1 121 ? -14.864 8.450 11.571 1.00 88.44 121 ARG A O 1
ATOM 1007 N N . GLU A 1 122 ? -13.413 8.163 13.256 1.00 90.94 122 GLU A N 1
ATOM 1008 C CA . GLU A 1 122 ? -12.220 8.579 12.511 1.00 90.94 122 GLU A CA 1
ATOM 1009 C C . GLU A 1 122 ? -12.001 7.688 11.279 1.00 90.94 122 GLU A C 1
ATOM 1011 O O . GLU A 1 122 ? -11.786 8.194 10.176 1.00 90.94 122 GLU A O 1
ATOM 1016 N N . PHE A 1 123 ? -12.116 6.371 11.445 1.00 91.50 123 PHE A N 1
ATOM 1017 C CA . PHE A 1 123 ? -11.974 5.408 10.358 1.00 91.50 123 PHE A CA 1
ATOM 1018 C C . PHE A 1 123 ? -13.059 5.528 9.293 1.00 91.50 123 PHE A C 1
ATOM 1020 O O . PHE A 1 123 ? -12.736 5.477 8.107 1.00 91.50 123 PHE A O 1
ATOM 1027 N N . SER A 1 124 ? -14.310 5.758 9.696 1.00 89.56 124 SER A N 1
ATOM 1028 C CA . SER A 1 124 ? -15.416 6.049 8.777 1.00 89.56 124 SER A CA 1
ATOM 1029 C C . SER A 1 124 ? -15.117 7.266 7.900 1.00 89.56 124 SER A C 1
ATOM 1031 O O . SER A 1 124 ? -15.176 7.193 6.672 1.00 89.56 124 SER A O 1
ATOM 1033 N N . VAL A 1 125 ? -14.673 8.370 8.508 1.00 91.06 125 VAL A N 1
ATOM 1034 C CA . VAL A 1 125 ? -14.317 9.588 7.765 1.00 91.06 125 VAL A CA 1
ATOM 1035 C C . VAL A 1 125 ? -13.150 9.339 6.807 1.00 91.06 125 VAL A C 1
ATOM 1037 O O . VAL A 1 125 ? -13.217 9.742 5.645 1.00 91.06 125 VAL A O 1
ATOM 1040 N N . ARG A 1 126 ? -12.090 8.657 7.261 1.00 91.62 126 ARG A N 1
ATOM 1041 C CA . ARG A 1 126 ? -10.913 8.364 6.426 1.00 91.62 126 ARG A CA 1
ATOM 1042 C C . ARG A 1 126 ? -11.240 7.437 5.251 1.00 91.62 126 ARG A C 1
ATOM 1044 O O . ARG A 1 126 ? -10.732 7.663 4.155 1.00 91.62 126 ARG A O 1
ATOM 1051 N N . ALA A 1 127 ? -12.095 6.432 5.449 1.00 90.31 127 ALA A N 1
ATOM 1052 C CA . ALA A 1 127 ? -12.526 5.530 4.381 1.00 90.31 127 ALA A CA 1
ATOM 1053 C C . ALA A 1 127 ? -13.319 6.281 3.299 1.00 90.31 127 ALA A C 1
ATOM 1055 O O . ALA A 1 127 ? -13.005 6.179 2.111 1.00 90.31 127 ALA A O 1
ATOM 1056 N N . GLN A 1 128 ? -14.277 7.118 3.705 1.00 90.25 128 GLN A N 1
ATOM 1057 C CA . GLN A 1 128 ? -15.037 7.940 2.765 1.00 90.25 128 GLN A CA 1
ATOM 1058 C C . GLN A 1 128 ? -14.171 8.970 2.037 1.00 90.25 128 GLN A C 1
ATOM 1060 O O . GLN A 1 128 ? -14.371 9.220 0.849 1.00 90.25 128 GLN A O 1
ATOM 1065 N N . GLU A 1 129 ? -13.217 9.592 2.728 1.00 89.56 129 GLU A N 1
ATOM 1066 C CA . GLU A 1 129 ? -12.295 10.546 2.111 1.00 89.56 129 GLU A CA 1
ATOM 1067 C C . GLU A 1 129 ? -11.412 9.862 1.059 1.00 89.56 129 GLU A C 1
ATOM 1069 O O . GLU A 1 129 ? -11.247 10.384 -0.048 1.00 89.56 129 GLU A O 1
ATOM 1074 N N . ALA A 1 130 ? -10.926 8.649 1.342 1.00 88.31 130 ALA A N 1
ATOM 1075 C CA . ALA A 1 130 ? -10.197 7.848 0.365 1.00 88.31 130 ALA A CA 1
ATOM 1076 C C . ALA A 1 130 ? -11.055 7.555 -0.881 1.00 88.31 130 ALA A C 1
ATOM 1078 O O . ALA A 1 130 ? -10.563 7.689 -2.005 1.00 88.31 130 ALA A O 1
ATOM 1079 N N . LEU A 1 131 ? -12.339 7.219 -0.715 1.00 87.12 131 LEU A N 1
ATOM 1080 C CA . LEU A 1 131 ? -13.268 7.028 -1.836 1.00 87.12 131 LEU A CA 1
ATOM 1081 C C . LEU A 1 131 ? -13.500 8.321 -2.634 1.00 87.12 131 LEU A C 1
ATOM 1083 O O . LEU A 1 131 ? -13.407 8.315 -3.864 1.00 87.12 131 LEU A O 1
ATOM 1087 N N . ARG A 1 132 ? -13.721 9.457 -1.960 1.00 87.12 132 ARG A N 1
ATOM 1088 C CA . ARG A 1 132 ? -13.902 10.766 -2.617 1.00 87.12 132 ARG A CA 1
ATOM 1089 C C . ARG A 1 132 ? -12.686 11.160 -3.450 1.00 87.12 132 ARG A C 1
ATOM 1091 O O . ARG A 1 132 ? -12.831 11.542 -4.612 1.00 87.12 132 ARG A O 1
ATOM 1098 N N . ARG A 1 133 ? -11.479 11.023 -2.898 1.00 82.44 133 ARG A N 1
ATOM 1099 C CA . ARG A 1 133 ? -10.229 11.312 -3.621 1.00 82.44 133 ARG A CA 1
ATOM 1100 C C . ARG A 1 133 ? -10.061 10.418 -4.835 1.00 82.44 133 ARG A C 1
ATOM 1102 O O . ARG A 1 133 ? -9.669 10.891 -5.902 1.00 82.44 133 ARG A O 1
ATOM 1109 N N . HIS A 1 134 ? -10.415 9.141 -4.709 1.00 82.12 134 HIS A N 1
ATOM 1110 C CA . HIS A 1 134 ? -10.400 8.234 -5.848 1.00 82.12 134 HIS A CA 1
ATOM 1111 C C . HIS A 1 134 ? -11.355 8.677 -6.960 1.00 82.12 134 HIS A C 1
ATOM 1113 O O . HIS A 1 134 ? -10.949 8.679 -8.125 1.00 82.12 134 HIS A O 1
ATOM 1119 N N . ALA A 1 135 ? -12.573 9.106 -6.619 1.00 79.88 135 ALA A N 1
ATOM 1120 C CA . ALA A 1 135 ? -13.542 9.631 -7.580 1.00 79.88 135 ALA A CA 1
ATOM 1121 C C . ALA A 1 135 ? -13.010 10.876 -8.315 1.00 79.88 135 ALA A C 1
ATOM 1123 O O . ALA A 1 135 ? -13.134 10.970 -9.537 1.00 79.88 135 ALA A O 1
ATOM 1124 N N . ILE A 1 136 ? -12.320 11.781 -7.613 1.00 76.19 136 ILE A N 1
ATOM 1125 C CA . ILE A 1 136 ? -11.655 12.947 -8.222 1.00 76.19 136 ILE A CA 1
ATOM 1126 C C . ILE A 1 136 ? -10.574 12.501 -9.219 1.00 76.19 136 ILE A C 1
ATOM 1128 O O . ILE A 1 136 ? -10.505 13.013 -10.338 1.00 76.19 136 ILE A O 1
ATOM 1132 N N . TYR A 1 137 ? -9.769 11.494 -8.867 1.00 71.62 137 TYR A N 1
ATOM 1133 C CA . TYR A 1 137 ? -8.759 10.934 -9.771 1.00 71.62 137 TYR A CA 1
ATOM 1134 C C . TYR A 1 137 ? -9.347 10.149 -10.951 1.00 71.62 137 TYR A C 1
ATOM 1136 O O . TYR A 1 137 ? -8.638 9.911 -11.930 1.00 71.62 137 TYR A O 1
ATOM 1144 N N . GLN A 1 138 ? -10.600 9.694 -10.870 1.00 66.31 138 GLN A N 1
ATOM 1145 C CA . GLN A 1 138 ? -11.327 9.132 -12.012 1.00 66.31 138 GLN A CA 1
ATOM 1146 C C . GLN A 1 138 ? -11.851 10.244 -12.928 1.00 66.31 138 GLN A C 1
ATOM 1148 O O . GLN A 1 138 ? -11.655 10.182 -14.139 1.00 66.31 138 GLN A O 1
ATOM 1153 N N . LEU A 1 139 ? -12.454 11.293 -12.362 1.00 55.09 139 LEU A N 1
ATOM 1154 C CA . LEU A 1 139 ? -13.075 12.371 -13.133 1.00 55.09 139 LEU A CA 1
ATOM 1155 C C . LEU A 1 139 ? -12.043 13.240 -13.867 1.00 55.09 139 LEU A C 1
ATOM 1157 O O . LEU A 1 139 ? -12.231 13.548 -15.041 1.00 55.09 139 LEU A O 1
ATOM 1161 N N . GLY A 1 140 ? -10.906 13.542 -13.230 1.00 51.44 140 GLY A N 1
ATOM 1162 C CA . GLY A 1 140 ? -9.793 14.259 -13.868 1.00 51.44 140 GLY A CA 1
ATOM 1163 C C . GLY A 1 140 ? -9.096 13.477 -14.991 1.00 51.44 140 GLY A C 1
ATOM 1164 O O . GLY A 1 140 ? -8.337 14.059 -15.759 1.00 51.44 140 GLY A O 1
ATOM 1165 N N . SER A 1 141 ? -9.358 12.170 -15.111 1.00 50.66 141 SER A N 1
ATOM 1166 C CA . SER A 1 141 ? -8.902 11.352 -16.242 1.00 50.66 141 SER A CA 1
ATOM 1167 C C . SER A 1 141 ? -9.873 11.392 -17.428 1.00 50.66 141 SER A C 1
ATOM 1169 O O . SER A 1 141 ? -9.453 11.100 -18.545 1.00 50.66 141 SER A O 1
ATOM 1171 N N . ASN A 1 142 ? -11.144 11.750 -17.205 1.00 44.22 142 ASN A N 1
ATOM 1172 C CA . ASN A 1 142 ? -12.199 11.721 -18.225 1.00 44.22 142 ASN A CA 1
ATOM 1173 C C . ASN A 1 142 ? -12.462 13.097 -18.864 1.00 44.22 142 ASN A C 1
ATOM 1175 O O . ASN A 1 142 ? -13.012 13.166 -19.958 1.00 44.22 142 ASN A O 1
ATOM 1179 N N . THR A 1 143 ? -12.054 14.201 -18.230 1.00 38.56 143 THR A N 1
ATOM 1180 C CA . THR A 1 143 ? -12.281 15.564 -18.751 1.00 38.56 143 THR A CA 1
ATOM 1181 C C . THR A 1 143 ? -11.258 16.026 -19.793 1.00 38.56 143 THR A C 1
ATOM 1183 O O . THR A 1 143 ? -11.429 17.090 -20.381 1.00 38.56 143 THR A O 1
ATOM 1186 N N . ALA A 1 144 ? -10.238 15.219 -20.102 1.00 41.97 144 ALA A N 1
ATOM 1187 C CA . ALA A 1 144 ? -9.297 15.486 -21.195 1.00 41.97 144 ALA A CA 1
ATOM 1188 C C . ALA A 1 144 ? -9.745 14.900 -2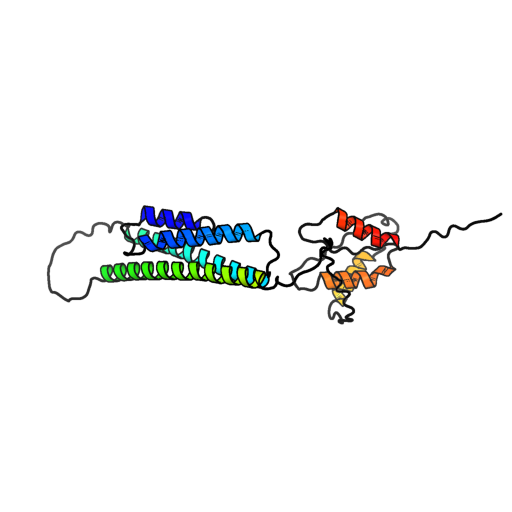2.553 1.00 41.97 144 ALA A C 1
ATOM 1190 O O . ALA A 1 144 ? -8.972 14.895 -23.508 1.00 41.97 144 ALA A O 1
ATOM 1191 N N . SER A 1 145 ? -10.972 14.382 -22.665 1.00 43.19 145 SER A N 1
ATOM 1192 C CA . SER A 1 145 ? -11.435 13.676 -23.867 1.00 43.19 145 SER A CA 1
ATOM 1193 C C . SER A 1 145 ? -12.752 14.232 -24.398 1.00 43.19 145 SER A C 1
ATOM 1195 O O . SER A 1 145 ? -13.743 13.519 -24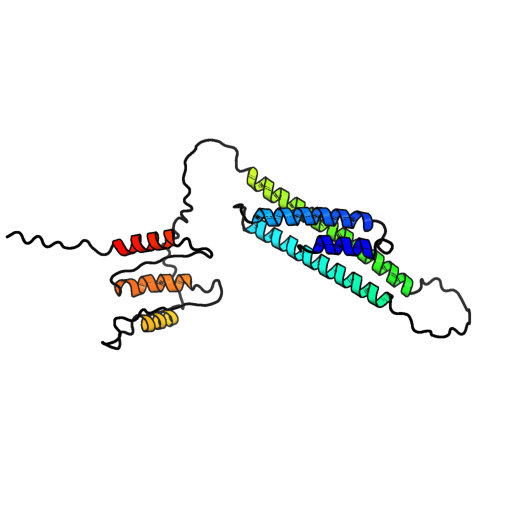.491 1.00 43.19 145 SER A O 1
ATOM 1197 N N . THR A 1 146 ? -12.753 15.507 -24.798 1.00 39.66 146 THR A N 1
ATOM 1198 C CA . THR A 1 146 ? -13.788 16.016 -25.713 1.00 39.66 146 THR A CA 1
ATOM 1199 C C . THR A 1 146 ? -13.191 16.993 -26.728 1.00 39.66 146 THR A C 1
ATOM 1201 O O . THR A 1 146 ? -13.218 18.203 -26.549 1.00 39.66 146 THR A O 1
ATOM 1204 N N . SER A 1 147 ? -12.613 16.462 -27.804 1.00 39.34 147 SER A N 1
ATOM 1205 C CA . SER A 1 147 ? -12.682 17.039 -29.156 1.00 39.34 147 SER A CA 1
ATOM 1206 C C . SER A 1 147 ? -12.249 15.962 -30.157 1.00 39.34 147 SER A C 1
ATOM 1208 O O . SER A 1 147 ? -11.332 15.187 -29.897 1.00 39.34 147 SER A O 1
ATOM 1210 N N . GLY A 1 148 ? -13.035 15.809 -31.222 1.00 37.44 148 GLY A N 1
ATOM 1211 C CA . GLY A 1 148 ? -13.054 14.617 -32.066 1.00 37.44 148 GLY A CA 1
ATOM 1212 C C . GLY A 1 148 ? -12.030 14.562 -33.203 1.00 37.44 148 GLY A C 1
ATOM 1213 O O . GLY A 1 148 ? -11.353 15.537 -33.511 1.00 37.44 148 GLY A O 1
ATOM 1214 N N . ALA A 1 149 ? -12.072 13.398 -33.871 1.00 39.69 149 ALA A N 1
ATOM 1215 C CA . ALA A 1 149 ? -11.382 12.983 -35.102 1.00 39.69 149 ALA A CA 1
ATOM 1216 C C . ALA A 1 149 ? -9.873 12.696 -34.914 1.00 39.69 149 ALA A C 1
ATOM 1218 O O . ALA A 1 149 ? -9.137 13.533 -34.425 1.00 39.69 149 ALA A O 1
ATOM 1219 N N . ARG A 1 150 ? -9.300 11.543 -35.281 1.00 31.94 150 ARG A N 1
ATOM 1220 C CA . ARG A 1 150 ? -9.634 10.522 -36.284 1.00 31.94 150 ARG A CA 1
ATOM 1221 C C . ARG A 1 150 ? -9.187 9.143 -35.779 1.00 31.94 150 ARG A C 1
ATOM 1223 O O . ARG A 1 150 ? -8.331 9.039 -34.907 1.00 31.94 150 ARG A O 1
ATOM 1230 N N . ARG A 1 151 ? -9.777 8.092 -36.351 1.00 44.16 151 ARG A N 1
ATOM 1231 C CA . ARG A 1 151 ? -9.228 6.733 -36.296 1.00 44.16 151 ARG A CA 1
ATOM 1232 C C . ARG A 1 151 ? -7.849 6.763 -36.953 1.00 44.16 151 ARG A C 1
ATOM 1234 O O . ARG A 1 151 ? -7.785 7.183 -38.098 1.00 44.16 151 ARG A O 1
ATOM 1241 N N . ASP A 1 152 ? -6.825 6.314 -36.240 1.00 33.12 152 ASP A N 1
ATOM 1242 C CA . ASP A 1 152 ? -5.702 5.593 -36.827 1.00 33.12 152 ASP A CA 1
ATOM 1243 C C . ASP A 1 152 ? -5.124 4.627 -35.791 1.00 33.12 152 ASP A C 1
ATOM 1245 O O . ASP A 1 152 ? -4.926 4.934 -34.614 1.00 33.12 152 ASP A O 1
ATOM 1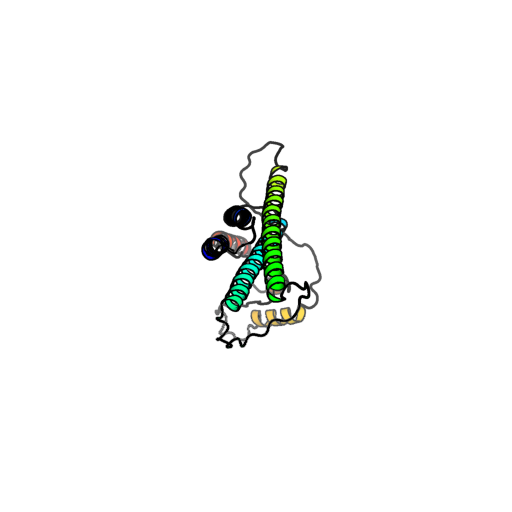249 N N . ASP A 1 153 ? -4.962 3.411 -36.278 1.00 44.00 153 ASP A N 1
ATOM 1250 C CA . ASP A 1 153 ? -4.500 2.211 -35.617 1.00 44.00 153 ASP A CA 1
ATOM 1251 C C . ASP A 1 153 ? -2.972 2.289 -35.465 1.00 44.00 153 ASP A C 1
ATOM 1253 O O . ASP A 1 153 ? -2.245 2.314 -36.456 1.00 44.00 153 ASP A O 1
ATOM 1257 N N . ALA A 1 154 ? -2.464 2.386 -34.235 1.00 35.62 154 ALA A N 1
ATOM 1258 C CA . ALA A 1 154 ? -1.029 2.287 -33.962 1.00 35.62 154 ALA A CA 1
ATOM 1259 C C . ALA A 1 154 ? -0.776 1.865 -32.510 1.00 35.62 154 ALA A C 1
ATOM 1261 O O . ALA A 1 154 ? -0.388 2.650 -31.640 1.00 35.62 154 ALA A O 1
ATOM 1262 N N . SER A 1 155 ? -0.954 0.573 -32.240 1.00 45.00 155 SER A N 1
ATOM 1263 C CA . SER A 1 155 ? -0.381 -0.084 -31.068 1.00 45.00 155 SER A CA 1
ATOM 1264 C C . SER A 1 155 ? 1.148 -0.128 -31.181 1.00 45.00 155 SER A C 1
ATOM 1266 O O . SER A 1 155 ? 1.751 -1.142 -31.531 1.00 45.00 155 SER A O 1
ATOM 1268 N N . SER A 1 156 ? 1.798 0.981 -30.855 1.00 38.22 156 SER A N 1
ATOM 1269 C CA . SER A 1 156 ? 3.237 1.039 -30.637 1.00 38.22 156 SER A CA 1
ATOM 1270 C C . SER A 1 156 ? 3.511 2.020 -29.511 1.00 38.22 156 SER A C 1
ATOM 1272 O O . SER A 1 156 ? 3.637 3.220 -29.737 1.00 38.22 156 SER A O 1
ATOM 1274 N N . SER A 1 157 ? 3.677 1.513 -28.284 1.00 35.66 157 SER A N 1
ATOM 1275 C CA . SER A 1 157 ? 4.435 2.246 -27.270 1.00 35.66 157 SER A CA 1
ATOM 1276 C C . SER A 1 157 ? 5.911 2.230 -27.685 1.00 35.66 157 SER A C 1
ATOM 1278 O O . SER A 1 157 ? 6.746 1.538 -27.095 1.00 35.66 157 SER A O 1
ATOM 1280 N N . SER A 1 158 ? 6.213 2.964 -28.753 1.00 35.47 158 SER A N 1
ATOM 1281 C CA . SER A 1 158 ? 7.522 3.536 -28.986 1.00 35.47 158 SER A CA 1
ATOM 1282 C C . SER A 1 158 ? 7.789 4.406 -27.766 1.00 35.47 158 SER A C 1
ATOM 1284 O O . SER A 1 158 ? 7.243 5.498 -27.621 1.00 35.47 158 SER A O 1
ATOM 1286 N N . ARG A 1 159 ? 8.574 3.884 -26.818 1.00 43.34 159 ARG A N 1
ATOM 1287 C CA . ARG A 1 159 ? 9.344 4.762 -25.944 1.00 43.34 159 ARG A CA 1
ATOM 1288 C C . ARG A 1 159 ? 10.283 5.481 -26.897 1.00 43.34 159 ARG A C 1
ATOM 1290 O O . ARG A 1 159 ? 11.335 4.937 -27.230 1.00 43.34 159 ARG A O 1
ATOM 1297 N N . LEU A 1 160 ? 9.839 6.626 -27.411 1.00 40.06 160 LEU A N 1
ATOM 1298 C CA . LEU A 1 160 ? 10.694 7.457 -28.228 1.00 40.06 160 LEU A CA 1
ATOM 1299 C C . LEU A 1 160 ? 11.961 7.770 -27.432 1.00 40.06 160 LEU A C 1
ATOM 1301 O O . LEU A 1 160 ? 11.957 7.795 -26.194 1.00 40.06 160 LEU A O 1
ATOM 1305 N N . PRO A 1 161 ? 13.074 7.846 -28.159 1.00 36.31 161 PRO A N 1
ATOM 1306 C CA . PRO A 1 161 ? 14.362 7.514 -27.627 1.00 36.31 161 PRO A CA 1
ATOM 1307 C C . PRO A 1 161 ? 14.801 8.660 -26.733 1.00 36.31 161 PRO A C 1
ATOM 1309 O O . PRO A 1 161 ? 15.046 9.765 -27.201 1.00 36.31 161 PRO A O 1
ATOM 1312 N N . ALA A 1 162 ? 15.071 8.357 -25.468 1.00 36.31 162 ALA A N 1
ATOM 1313 C CA . ALA A 1 162 ? 16.235 8.972 -24.857 1.00 36.31 162 ALA A CA 1
ATOM 1314 C C . ALA A 1 162 ? 17.475 8.384 -25.563 1.00 36.31 162 ALA A C 1
ATOM 1316 O O . ALA A 1 162 ? 18.233 7.603 -24.989 1.00 36.31 162 ALA A O 1
ATOM 1317 N N . MET A 1 163 ? 17.650 8.726 -26.847 1.00 42.66 163 MET A N 1
ATOM 1318 C CA . MET A 1 163 ? 18.951 9.147 -27.332 1.00 42.66 163 MET A CA 1
ATOM 1319 C C . MET A 1 163 ? 19.197 10.431 -26.555 1.00 42.66 163 MET A C 1
ATOM 1321 O O . MET A 1 163 ? 18.900 11.527 -27.016 1.00 42.66 163 MET A O 1
ATOM 1325 N N . LEU A 1 164 ? 19.642 10.263 -25.310 1.00 38.69 164 LEU A N 1
ATOM 1326 C CA . LEU A 1 164 ? 20.359 11.307 -24.618 1.00 38.69 164 LEU A CA 1
ATOM 1327 C C . LEU A 1 164 ? 21.629 11.492 -25.444 1.00 38.69 164 LEU A C 1
ATOM 1329 O O . LEU A 1 164 ? 22.642 10.837 -25.232 1.00 38.69 164 LEU A O 1
ATOM 1333 N N . LEU A 1 165 ? 21.517 12.363 -26.443 1.00 41.72 165 LEU A N 1
ATOM 1334 C CA . LEU A 1 165 ? 22.548 13.335 -26.746 1.00 41.72 165 LEU A CA 1
ATOM 1335 C C . LEU A 1 165 ? 22.680 14.231 -25.514 1.00 41.72 165 LEU A C 1
ATOM 1337 O O . LEU A 1 165 ? 22.264 15.383 -25.526 1.00 41.72 165 LEU A O 1
ATOM 1341 N N . HIS A 1 166 ? 23.185 13.669 -24.428 1.00 39.59 166 HIS A N 1
ATOM 1342 C CA . HIS A 1 166 ? 23.845 14.439 -23.405 1.00 39.59 166 HIS A CA 1
ATOM 1343 C C . HIS A 1 166 ? 25.189 13.767 -23.227 1.00 39.59 166 HIS A C 1
ATOM 1345 O O . HIS A 1 166 ? 25.274 12.610 -22.811 1.00 39.59 166 HIS A O 1
ATOM 1351 N N . ASP A 1 167 ? 26.228 14.513 -23.573 1.00 43.88 167 ASP A N 1
ATOM 1352 C CA . ASP A 1 167 ? 27.564 14.339 -23.026 1.00 43.88 167 ASP A CA 1
ATOM 1353 C C . ASP A 1 167 ? 27.519 14.685 -21.524 1.00 43.88 167 ASP A C 1
ATOM 1355 O O . ASP A 1 167 ? 28.215 15.577 -21.043 1.00 43.88 167 ASP A O 1
ATOM 1359 N N . ASP A 1 168 ? 26.637 14.013 -20.777 1.00 52.12 168 ASP A N 1
ATOM 1360 C CA . ASP A 1 168 ? 26.638 14.046 -19.326 1.00 52.12 168 ASP A CA 1
ATOM 1361 C C . ASP A 1 168 ? 27.890 13.278 -18.923 1.00 52.12 168 ASP A C 1
ATOM 1363 O O . ASP A 1 168 ? 27.932 12.047 -18.977 1.00 52.12 168 ASP A O 1
ATOM 1367 N N . VAL A 1 169 ? 28.943 14.029 -18.605 1.00 58.09 169 VAL A N 1
ATOM 1368 C CA . VAL A 1 169 ? 30.216 13.497 -18.127 1.00 58.09 169 VAL A CA 1
ATOM 1369 C C . VAL A 1 169 ? 29.922 12.607 -16.920 1.00 58.09 169 VAL A C 1
ATOM 1371 O O . VAL A 1 169 ? 29.626 13.083 -15.824 1.00 58.09 169 VAL A O 1
ATOM 1374 N N . LEU A 1 170 ? 29.956 11.293 -17.133 1.00 64.00 170 LEU A N 1
ATOM 1375 C CA . LEU A 1 170 ? 29.832 10.300 -16.077 1.00 64.00 170 LEU A CA 1
ATOM 1376 C C . LEU A 1 170 ? 31.118 10.338 -15.250 1.00 64.00 170 LEU A C 1
ATOM 1378 O O . LEU A 1 170 ? 32.145 9.814 -15.664 1.00 64.00 170 LEU A O 1
ATOM 1382 N N . VAL A 1 171 ? 31.070 10.984 -14.086 1.00 69.56 171 VAL A N 1
ATOM 1383 C CA . VAL A 1 171 ? 32.222 11.092 -13.179 1.00 69.56 171 VAL A CA 1
ATOM 1384 C C . VAL A 1 171 ? 32.244 9.905 -12.212 1.00 69.56 171 VAL A C 1
ATOM 1386 O O . VAL A 1 171 ? 31.205 9.508 -11.683 1.00 69.56 171 VAL A O 1
ATOM 1389 N N . GLY A 1 172 ? 33.430 9.351 -11.946 1.00 75.81 172 GLY A N 1
ATOM 1390 C CA . GLY A 1 172 ? 33.635 8.343 -10.897 1.00 75.81 172 GLY A CA 1
ATOM 1391 C C . GLY A 1 172 ? 33.276 6.908 -11.292 1.00 75.81 172 GLY A C 1
ATOM 1392 O O . GLY A 1 172 ? 33.154 6.049 -10.419 1.00 75.81 172 GLY A O 1
ATOM 1393 N N . ILE A 1 173 ? 33.111 6.631 -12.589 1.00 81.31 173 ILE A N 1
ATOM 1394 C CA . ILE A 1 173 ? 32.877 5.273 -13.106 1.00 81.31 173 ILE A CA 1
ATOM 1395 C C . ILE A 1 173 ? 34.159 4.568 -13.570 1.00 81.31 173 ILE A C 1
ATOM 1397 O O . ILE A 1 173 ? 34.115 3.363 -13.812 1.00 81.31 173 ILE A O 1
ATOM 1401 N N . ASP A 1 174 ? 35.287 5.281 -13.644 1.00 81.56 174 ASP A N 1
ATOM 1402 C CA . ASP A 1 174 ? 36.534 4.825 -14.278 1.00 81.56 174 ASP A CA 1
ATOM 1403 C C . ASP A 1 174 ? 37.044 3.502 -13.692 1.00 81.56 174 ASP A C 1
ATOM 1405 O O . ASP A 1 174 ? 37.175 2.514 -14.406 1.00 81.56 174 ASP A O 1
ATOM 1409 N N . ALA A 1 175 ? 37.166 3.411 -12.364 1.00 83.19 175 ALA A N 1
ATOM 1410 C CA . ALA A 1 175 ? 37.634 2.190 -11.701 1.00 83.19 175 ALA A CA 1
ATOM 1411 C C . ALA A 1 175 ? 36.717 0.969 -11.933 1.00 83.19 175 ALA A C 1
ATOM 1413 O O . ALA A 1 175 ? 37.177 -0.172 -11.955 1.00 83.19 175 ALA A O 1
ATOM 1414 N N . SER A 1 176 ? 35.404 1.189 -12.087 1.00 84.38 176 SER A N 1
ATOM 1415 C CA . SER A 1 176 ? 34.461 0.104 -12.402 1.00 84.38 176 SER A CA 1
ATOM 1416 C C . SER A 1 176 ? 34.524 -0.286 -13.877 1.00 84.38 176 SER A C 1
ATOM 1418 O O . SER A 1 176 ? 34.362 -1.461 -14.201 1.00 84.38 176 SER A O 1
ATOM 1420 N N . MET A 1 177 ? 34.763 0.685 -14.759 1.00 84.62 177 MET A N 1
ATOM 1421 C CA . MET A 1 177 ? 34.935 0.481 -16.194 1.00 84.62 177 MET A CA 1
ATOM 1422 C C . MET A 1 177 ? 36.204 -0.309 -16.501 1.00 84.62 177 MET A C 1
ATOM 1424 O O . MET A 1 177 ? 36.115 -1.309 -17.206 1.00 84.62 177 MET A O 1
ATOM 1428 N N . ASP A 1 178 ? 37.339 0.062 -15.908 1.00 85.38 178 ASP A N 1
ATOM 1429 C CA . ASP A 1 178 ? 38.626 -0.610 -16.128 1.00 85.38 178 ASP A CA 1
ATOM 1430 C C . ASP A 1 178 ? 38.558 -2.090 -15.731 1.00 85.38 178 ASP A C 1
ATOM 1432 O O . ASP A 1 178 ? 39.015 -2.968 -16.458 1.00 85.38 178 ASP A O 1
ATOM 1436 N N . LYS A 1 179 ? 37.875 -2.391 -14.620 1.00 86.44 179 LYS A N 1
ATOM 1437 C CA . LYS A 1 179 ? 37.658 -3.767 -14.158 1.00 86.44 179 LYS A CA 1
ATOM 1438 C C . LYS A 1 179 ? 36.745 -4.576 -15.087 1.00 86.44 179 LYS A C 1
ATOM 1440 O O . LYS A 1 179 ? 36.967 -5.764 -15.306 1.00 86.44 179 LYS A O 1
ATOM 1445 N N . LEU A 1 180 ? 35.689 -3.950 -15.617 1.00 86.94 180 LEU A N 1
ATOM 1446 C CA . LEU A 1 180 ? 34.778 -4.589 -16.575 1.00 86.94 180 LEU A CA 1
ATOM 1447 C C . LEU A 1 180 ? 35.469 -4.837 -17.919 1.00 86.94 180 LEU A C 1
ATOM 1449 O O . LEU A 1 180 ? 35.240 -5.873 -18.542 1.00 86.94 180 LEU A O 1
ATOM 1453 N N . GLU A 1 181 ? 36.320 -3.906 -18.342 1.00 84.25 181 GLU A N 1
ATOM 1454 C CA . GLU A 1 181 ? 37.172 -4.044 -19.517 1.00 84.25 181 GLU A CA 1
ATOM 1455 C C . GLU A 1 181 ? 38.161 -5.182 -19.342 1.00 84.25 181 GLU A C 1
ATOM 1457 O O . GLU A 1 181 ? 38.204 -6.055 -20.197 1.00 84.25 181 GLU A O 1
ATOM 1462 N N . GLU A 1 182 ? 38.865 -5.253 -18.216 1.00 85.25 182 GLU A N 1
ATOM 1463 C CA . GLU A 1 182 ? 39.764 -6.363 -17.907 1.00 85.25 182 GLU A CA 1
ATOM 1464 C C . GLU A 1 182 ? 39.036 -7.714 -17.990 1.00 85.25 182 GLU A C 1
ATOM 1466 O O . GLU A 1 182 ? 39.490 -8.621 -18.685 1.00 85.25 182 GLU A O 1
ATOM 1471 N N . TRP A 1 183 ? 37.854 -7.859 -17.388 1.00 84.31 183 TRP A N 1
ATOM 1472 C CA . TRP A 1 183 ? 37.102 -9.121 -17.433 1.00 84.31 183 TRP A CA 1
ATOM 1473 C C . TRP A 1 183 ? 36.633 -9.515 -18.842 1.00 84.31 183 TRP A C 1
ATOM 1475 O O . TRP A 1 183 ? 36.587 -10.705 -19.178 1.00 84.31 183 TRP A O 1
ATOM 1485 N N . LEU A 1 184 ? 36.280 -8.535 -19.676 1.00 81.19 184 LEU A N 1
ATOM 1486 C CA . LEU A 1 184 ? 35.810 -8.774 -21.042 1.00 81.19 184 LEU A CA 1
ATOM 1487 C C . LEU A 1 184 ? 36.955 -8.910 -22.057 1.00 81.19 184 LEU A C 1
ATOM 1489 O O . LEU A 1 184 ? 36.792 -9.646 -23.026 1.00 81.19 184 LEU A O 1
ATOM 1493 N N . MET A 1 185 ? 38.094 -8.252 -21.820 1.00 75.06 185 MET A N 1
ATOM 1494 C CA . MET A 1 185 ? 39.228 -8.131 -22.747 1.00 75.06 185 MET A CA 1
ATOM 1495 C C . MET A 1 185 ? 40.438 -8.979 -22.383 1.00 75.06 185 MET A C 1
ATOM 1497 O O . MET A 1 185 ? 41.341 -9.082 -23.209 1.00 75.06 185 MET A O 1
ATOM 1501 N N . THR A 1 186 ? 40.483 -9.603 -21.199 1.00 68.81 186 THR A N 1
ATOM 1502 C CA . THR A 1 186 ? 41.529 -10.583 -20.869 1.00 68.81 186 THR A CA 1
ATOM 1503 C C . THR A 1 186 ? 41.427 -11.765 -21.840 1.00 68.81 186 THR A C 1
ATOM 1505 O O . THR A 1 186 ? 40.691 -12.730 -21.623 1.00 68.81 186 THR A O 1
ATOM 1508 N N . MET A 1 187 ? 42.143 -11.631 -22.955 1.00 55.84 187 MET A N 1
ATOM 1509 C CA . MET A 1 187 ? 42.411 -12.602 -24.014 1.00 55.84 187 MET A CA 1
ATOM 1510 C C . MET A 1 187 ? 43.776 -13.252 -23.748 1.00 55.84 187 MET A C 1
ATOM 1512 O O . MET A 1 187 ? 44.586 -13.433 -24.650 1.00 55.84 187 MET A O 1
ATOM 1516 N N . HIS A 1 188 ? 44.059 -13.559 -22.483 1.00 50.38 188 HIS A N 1
ATOM 1517 C CA . HIS A 1 188 ? 45.193 -14.390 -22.107 1.00 50.38 188 HIS A CA 1
ATOM 1518 C C . HIS A 1 188 ? 44.693 -15.825 -22.035 1.00 50.38 188 HIS A C 1
ATOM 1520 O O . HIS A 1 188 ? 44.189 -16.253 -21.006 1.00 50.38 188 HIS A O 1
ATOM 1526 N N . ASP A 1 189 ? 44.652 -16.465 -23.202 1.00 47.78 189 ASP A N 1
ATOM 1527 C CA . ASP A 1 189 ? 45.122 -17.834 -23.434 1.00 47.78 189 ASP A CA 1
ATOM 1528 C C . ASP A 1 189 ? 44.492 -18.366 -24.724 1.00 47.78 189 ASP A C 1
ATOM 1530 O O . ASP A 1 189 ? 43.272 -18.455 -24.878 1.00 47.78 189 ASP A O 1
ATOM 1534 N N . TYR A 1 190 ? 45.369 -18.705 -25.669 1.00 49.53 190 TYR A N 1
ATOM 1535 C CA . TYR A 1 190 ? 45.075 -19.143 -27.037 1.00 49.53 190 TYR A CA 1
ATOM 1536 C C . TYR A 1 190 ? 44.214 -20.425 -27.129 1.00 49.53 190 TYR A C 1
ATOM 1538 O O . TYR A 1 190 ? 43.875 -20.853 -28.231 1.00 49.53 190 TYR A O 1
ATOM 1546 N N . GLU A 1 191 ? 43.816 -21.022 -25.998 1.00 51.94 191 GLU A N 1
ATOM 1547 C CA . GLU A 1 191 ? 42.984 -22.231 -25.934 1.00 51.94 191 GLU A CA 1
ATOM 1548 C C . GLU A 1 191 ? 41.520 -21.985 -25.505 1.00 51.94 191 GLU A C 1
ATOM 1550 O O . GLU A 1 191 ? 40.685 -22.877 -25.654 1.00 51.94 191 GLU A O 1
ATOM 1555 N N . GLU A 1 192 ? 41.145 -20.784 -25.034 1.00 54.44 192 GLU A N 1
ATOM 1556 C CA . GLU A 1 192 ? 39.791 -20.505 -24.503 1.00 54.44 192 GLU A CA 1
ATOM 1557 C C . GLU A 1 192 ? 38.885 -19.642 -25.405 1.00 54.44 192 GLU A C 1
ATOM 1559 O O . GLU A 1 192 ? 37.844 -19.146 -24.963 1.00 54.44 192 GLU A O 1
ATOM 1564 N N . HIS A 1 193 ? 39.202 -19.488 -26.693 1.00 53.78 193 HIS A N 1
ATOM 1565 C CA . HIS A 1 193 ? 38.445 -18.633 -27.628 1.00 53.78 193 HIS A CA 1
ATOM 1566 C C . HIS A 1 193 ? 36.982 -19.056 -27.911 1.00 53.78 193 HIS A C 1
ATOM 1568 O O . HIS A 1 193 ? 36.333 -18.470 -28.775 1.00 53.78 193 HIS A O 1
ATOM 1574 N N . GLN A 1 194 ? 36.430 -20.050 -27.207 1.00 55.75 194 GLN A N 1
ATOM 1575 C CA . GLN A 1 194 ? 35.077 -20.575 -27.448 1.00 55.75 194 GLN A CA 1
ATOM 1576 C C . GLN A 1 194 ? 34.142 -20.587 -26.228 1.00 55.75 194 GLN A C 1
ATOM 1578 O O . GLN A 1 194 ? 33.004 -21.045 -26.348 1.00 55.75 194 GLN A O 1
ATOM 1583 N N . LYS A 1 195 ? 34.548 -20.081 -25.055 1.00 68.69 195 LYS A N 1
ATOM 1584 C CA . LYS A 1 195 ? 33.652 -20.052 -23.882 1.00 68.69 195 LYS A CA 1
ATOM 1585 C C . LYS A 1 195 ? 32.847 -18.751 -23.815 1.00 68.69 195 LYS A C 1
ATOM 1587 O O . LYS A 1 195 ? 33.401 -17.655 -23.809 1.00 68.69 195 LYS A O 1
ATOM 1592 N N . LEU A 1 196 ? 31.521 -18.883 -23.720 1.00 79.06 196 LEU A N 1
ATOM 1593 C CA . LEU A 1 196 ? 30.595 -17.768 -23.500 1.00 79.06 196 LEU A CA 1
ATOM 1594 C C . LEU A 1 196 ? 30.917 -17.072 -22.167 1.00 79.06 196 LEU A C 1
ATOM 1596 O O . LEU A 1 196 ? 30.842 -17.698 -21.109 1.00 79.06 196 LEU A O 1
ATOM 1600 N N . ARG A 1 197 ? 31.215 -15.769 -22.209 1.00 81.94 197 ARG A N 1
ATOM 1601 C CA . ARG A 1 197 ? 31.430 -14.945 -21.010 1.00 81.94 197 ARG A CA 1
ATOM 1602 C C . ARG A 1 197 ? 30.177 -14.149 -20.672 1.00 81.94 197 ARG A C 1
ATOM 1604 O O . ARG A 1 197 ? 29.558 -13.541 -21.544 1.00 81.94 197 ARG A O 1
ATOM 1611 N N . VAL A 1 198 ? 29.819 -14.134 -19.391 1.00 87.50 198 VAL A N 1
ATOM 1612 C CA . VAL A 1 198 ? 28.665 -13.393 -18.874 1.00 87.50 198 VAL A CA 1
ATOM 1613 C C . VAL A 1 198 ? 29.116 -12.548 -17.694 1.00 87.50 198 VAL A C 1
ATOM 1615 O O . VAL A 1 198 ? 29.651 -13.070 -16.720 1.00 87.50 198 VAL A O 1
ATOM 1618 N N . VAL A 1 199 ? 28.862 -11.243 -17.772 1.00 88.75 199 VAL A N 1
ATOM 1619 C CA . VAL A 1 199 ? 29.141 -10.291 -16.694 1.00 88.75 199 VAL A CA 1
ATOM 1620 C C . VAL A 1 199 ? 27.820 -9.725 -16.185 1.00 88.75 199 VAL A C 1
ATOM 1622 O O . VAL A 1 199 ? 26.975 -9.296 -16.969 1.00 88.75 199 VAL A O 1
ATOM 1625 N N . SER A 1 200 ? 27.635 -9.732 -14.865 1.00 90.25 200 SER A N 1
ATOM 1626 C CA . SER A 1 200 ? 26.430 -9.223 -14.208 1.00 90.25 200 SER A CA 1
ATOM 1627 C C . SER A 1 200 ? 26.770 -8.042 -13.306 1.00 90.25 200 SER A C 1
ATOM 1629 O O . SER A 1 200 ? 27.642 -8.139 -12.446 1.00 90.25 200 SER A O 1
ATOM 1631 N N . VAL A 1 201 ? 26.057 -6.929 -13.486 1.00 89.81 201 VAL A N 1
ATOM 1632 C CA . VAL A 1 201 ? 26.189 -5.721 -12.661 1.00 89.81 201 VAL A CA 1
ATOM 1633 C C . VAL A 1 201 ? 24.973 -5.631 -11.741 1.00 89.81 201 VAL A C 1
ATOM 1635 O O . VAL A 1 201 ? 23.853 -5.380 -12.194 1.00 89.81 201 VAL A O 1
ATOM 1638 N N . VAL A 1 202 ? 25.183 -5.824 -10.437 1.00 89.06 202 VAL A N 1
ATOM 1639 C CA . VAL A 1 202 ? 24.119 -5.865 -9.418 1.00 89.06 202 VAL A CA 1
ATOM 1640 C C . VAL A 1 202 ? 24.340 -4.769 -8.381 1.00 89.06 202 VAL A C 1
ATOM 1642 O O . VAL A 1 202 ? 25.466 -4.420 -8.052 1.00 89.06 202 VAL A O 1
ATOM 1645 N N . GLY A 1 203 ? 23.251 -4.196 -7.874 1.00 89.00 203 GLY A N 1
ATOM 1646 C CA . GLY A 1 203 ? 23.309 -3.138 -6.871 1.00 89.00 203 GLY A CA 1
ATOM 1647 C C . GLY A 1 203 ? 21.956 -2.462 -6.655 1.00 89.00 203 GLY A C 1
ATOM 1648 O O . GLY A 1 203 ? 20.999 -2.754 -7.385 1.00 89.00 203 GLY A O 1
ATOM 1649 N N . PRO A 1 204 ? 21.862 -1.522 -5.705 1.00 89.19 204 PRO A N 1
ATOM 1650 C CA . PRO A 1 204 ? 20.626 -0.810 -5.382 1.00 89.19 204 PRO A CA 1
ATOM 1651 C C . PRO A 1 204 ? 20.071 -0.010 -6.573 1.00 89.19 204 PRO A C 1
ATOM 1653 O O . PRO A 1 204 ? 20.791 0.339 -7.513 1.00 89.19 204 PRO A O 1
ATOM 1656 N N . GLY A 1 205 ? 18.762 0.248 -6.583 1.00 87.31 205 GLY A N 1
ATOM 1657 C CA . GLY A 1 205 ? 18.125 1.095 -7.600 1.00 87.31 205 GLY A CA 1
ATOM 1658 C C . GLY A 1 205 ? 18.703 2.516 -7.594 1.00 87.31 205 GLY A C 1
ATOM 1659 O O . GLY A 1 205 ? 19.089 3.013 -6.546 1.00 87.31 205 GLY A O 1
ATOM 1660 N N . GLY A 1 206 ? 18.797 3.162 -8.758 1.00 83.69 206 GLY A N 1
ATOM 1661 C CA . GLY A 1 206 ? 19.282 4.549 -8.864 1.00 83.69 206 GLY A CA 1
ATOM 1662 C C . GLY A 1 206 ? 20.805 4.738 -8.885 1.00 83.69 206 GLY A C 1
ATOM 1663 O O . GLY A 1 206 ? 21.257 5.804 -9.269 1.00 83.69 206 GLY A O 1
ATOM 1664 N N . VAL A 1 207 ? 21.607 3.706 -8.600 1.00 86.81 207 VAL A N 1
ATOM 1665 C CA . VAL A 1 207 ? 23.090 3.793 -8.572 1.00 86.81 207 VAL A CA 1
ATOM 1666 C C . VAL A 1 207 ? 23.766 3.912 -9.955 1.00 86.81 207 VAL A C 1
ATOM 1668 O O . VAL A 1 207 ? 24.979 3.840 -10.064 1.00 86.81 207 VAL A O 1
ATOM 1671 N N . GLY A 1 208 ? 23.004 4.025 -11.046 1.00 86.81 208 GLY A N 1
ATOM 1672 C CA . GLY A 1 208 ? 23.587 4.213 -12.384 1.00 86.81 208 GLY A CA 1
ATOM 1673 C C . GLY A 1 208 ? 24.049 2.946 -13.124 1.00 86.81 208 GLY A C 1
ATOM 1674 O O . GLY A 1 208 ? 24.697 3.063 -14.155 1.00 86.81 208 GLY A O 1
ATOM 1675 N N . LYS A 1 209 ? 23.669 1.729 -12.698 1.00 92.50 209 LYS A N 1
ATOM 1676 C CA . LYS A 1 209 ? 24.049 0.461 -13.383 1.00 92.50 209 LYS A CA 1
ATOM 1677 C C . LYS A 1 209 ? 23.785 0.458 -14.893 1.00 92.50 209 LYS A C 1
ATOM 1679 O O . LYS A 1 209 ? 24.623 0.030 -15.677 1.00 92.50 209 LYS A O 1
ATOM 1684 N N . THR A 1 210 ? 22.612 0.941 -15.305 1.00 89.25 210 THR A N 1
ATOM 1685 C CA . THR A 1 210 ? 22.244 1.028 -16.726 1.00 89.25 210 THR A CA 1
ATOM 1686 C C . THR A 1 210 ? 23.103 2.049 -17.470 1.00 89.25 210 THR A C 1
ATOM 1688 O O . THR A 1 210 ? 23.369 1.857 -18.651 1.00 89.25 210 THR A O 1
ATOM 1691 N N . ALA A 1 211 ? 23.538 3.119 -16.797 1.00 88.12 211 ALA A N 1
ATOM 1692 C CA . A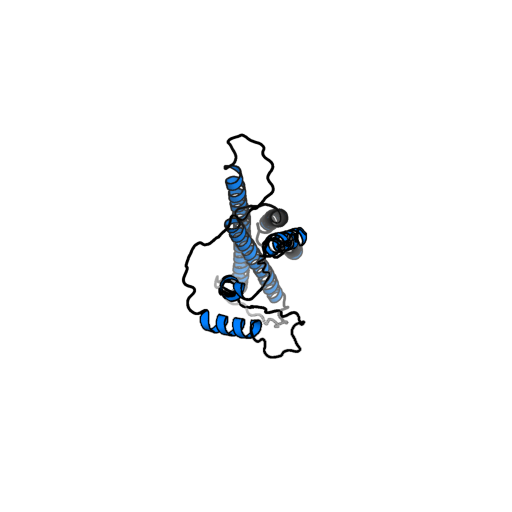LA A 1 211 ? 24.437 4.110 -17.377 1.00 88.12 211 ALA A CA 1
ATOM 1693 C C . ALA A 1 211 ? 25.842 3.520 -17.572 1.00 88.12 211 ALA A C 1
ATOM 1695 O O . ALA A 1 211 ? 26.363 3.595 -18.677 1.00 88.12 211 ALA A O 1
ATOM 1696 N N . LEU A 1 212 ? 26.372 2.809 -16.568 1.00 88.94 212 LEU A N 1
ATOM 1697 C CA . LEU A 1 212 ? 27.641 2.079 -16.668 1.00 88.94 212 LEU A CA 1
ATOM 1698 C C . LEU A 1 212 ? 27.634 1.063 -17.825 1.00 88.94 212 LEU A C 1
ATOM 1700 O O . LEU A 1 212 ? 28.558 1.029 -18.628 1.00 88.94 212 LEU A O 1
ATOM 1704 N N . ALA A 1 213 ? 26.564 0.271 -17.962 1.00 90.06 213 ALA A N 1
ATOM 1705 C CA . ALA A 1 213 ? 26.439 -0.696 -19.055 1.00 90.06 213 ALA A CA 1
ATOM 1706 C C . ALA A 1 213 ? 26.340 -0.033 -20.443 1.00 90.06 213 ALA A C 1
ATOM 1708 O O . ALA A 1 213 ? 26.876 -0.569 -21.413 1.00 90.06 213 ALA A O 1
ATOM 1709 N N . ASN A 1 214 ? 25.663 1.119 -20.553 1.00 88.81 214 ASN A N 1
ATOM 1710 C CA . ASN A 1 214 ? 25.619 1.885 -21.804 1.00 88.81 214 ASN A CA 1
ATOM 1711 C C . ASN A 1 214 ? 27.010 2.422 -22.168 1.00 88.81 214 ASN A C 1
ATOM 1713 O O . ASN A 1 214 ? 27.393 2.357 -23.334 1.00 88.81 214 ASN A O 1
ATOM 1717 N N . GLU A 1 215 ? 27.749 2.945 -21.188 1.00 87.81 215 GLU A N 1
ATOM 1718 C CA . GLU A 1 215 ? 29.073 3.524 -21.421 1.00 87.81 215 GLU A CA 1
ATOM 1719 C C . GLU A 1 215 ? 30.091 2.451 -21.807 1.00 87.81 215 GLU A C 1
ATOM 1721 O O . GLU A 1 215 ? 30.791 2.593 -22.809 1.00 87.81 215 GLU A O 1
ATOM 1726 N N . LEU A 1 216 ? 30.068 1.304 -21.122 1.00 87.94 216 LEU A N 1
ATOM 1727 C CA . LEU A 1 216 ? 30.831 0.121 -21.513 1.00 87.94 216 LEU A CA 1
ATOM 1728 C C . LEU A 1 216 ? 30.507 -0.288 -22.955 1.00 87.94 216 LEU A C 1
ATOM 1730 O O . LEU A 1 216 ? 31.405 -0.387 -23.786 1.00 87.94 216 LEU A O 1
ATOM 1734 N N . TYR A 1 217 ? 29.225 -0.427 -23.302 1.00 88.19 217 TYR A N 1
ATOM 1735 C CA . TYR A 1 217 ? 28.806 -0.779 -24.663 1.00 88.19 217 TYR A CA 1
ATOM 1736 C C . TYR A 1 217 ? 29.322 0.197 -25.741 1.00 88.19 217 TYR A C 1
ATOM 1738 O O . TYR A 1 217 ? 29.620 -0.221 -26.868 1.00 88.19 217 TYR A O 1
ATOM 1746 N N . ARG A 1 218 ? 29.440 1.494 -25.419 1.00 86.38 218 ARG A N 1
ATOM 1747 C CA . ARG A 1 218 ? 30.055 2.492 -26.308 1.00 86.38 218 ARG A CA 1
ATOM 1748 C C . ARG A 1 218 ? 31.565 2.289 -26.410 1.00 86.38 218 ARG A C 1
ATOM 1750 O O . ARG A 1 218 ? 32.063 2.209 -27.533 1.00 86.38 218 ARG A O 1
ATOM 1757 N N . LYS A 1 219 ? 32.259 2.177 -25.272 1.00 85.50 219 LYS A N 1
ATOM 1758 C CA . LYS A 1 219 ? 33.725 2.137 -25.180 1.00 85.50 219 LYS A CA 1
ATOM 1759 C C . LYS A 1 219 ? 34.314 0.873 -25.806 1.00 85.50 219 LYS A C 1
ATOM 1761 O O . LYS A 1 219 ? 35.122 0.989 -26.718 1.00 85.50 219 LYS A O 1
ATOM 1766 N N . ILE A 1 220 ? 33.839 -0.317 -25.433 1.00 84.31 220 ILE A N 1
ATOM 1767 C CA . ILE A 1 220 ? 34.360 -1.601 -25.951 1.00 84.31 220 ILE A CA 1
ATOM 1768 C C . ILE A 1 220 ? 33.698 -2.074 -27.247 1.00 84.31 220 ILE A C 1
ATOM 1770 O O . ILE A 1 220 ? 34.053 -3.112 -27.796 1.00 84.31 220 ILE A O 1
ATOM 1774 N N . GLY A 1 221 ? 32.716 -1.337 -27.764 1.00 81.56 221 GLY A N 1
ATOM 1775 C CA . GLY A 1 221 ? 31.913 -1.798 -28.895 1.00 81.56 221 GLY A CA 1
ATOM 1776 C C . GLY A 1 221 ? 32.677 -1.983 -30.210 1.00 81.56 221 GLY A C 1
ATOM 1777 O O . GLY A 1 221 ? 32.154 -2.636 -31.105 1.00 81.56 221 GLY A O 1
ATOM 1778 N N . HIS A 1 222 ? 33.881 -1.421 -30.334 1.00 81.81 222 HIS A N 1
ATOM 1779 C CA . HIS A 1 222 ? 34.764 -1.599 -31.489 1.00 81.81 222 HIS A CA 1
ATOM 1780 C C . HIS A 1 222 ? 35.602 -2.888 -31.418 1.00 81.81 222 HIS A C 1
ATOM 1782 O O . HIS A 1 222 ? 36.181 -3.287 -32.422 1.00 81.81 222 HIS A O 1
ATOM 1788 N N . CYS A 1 223 ? 35.651 -3.545 -30.258 1.00 83.12 223 CYS A N 1
ATOM 1789 C CA . CYS A 1 223 ? 36.388 -4.790 -30.044 1.00 83.12 223 CYS A CA 1
ATOM 1790 C C . CYS A 1 223 ? 35.598 -6.044 -30.465 1.00 83.12 223 CYS A C 1
ATOM 1792 O O . CYS A 1 223 ? 36.125 -7.147 -30.368 1.00 83.12 223 CYS A O 1
ATOM 1794 N N . PHE A 1 224 ? 34.338 -5.900 -30.897 1.00 84.00 224 PHE A N 1
ATOM 1795 C CA . PHE A 1 224 ? 33.450 -7.013 -31.253 1.00 84.00 224 PHE A CA 1
ATOM 1796 C C . PHE A 1 224 ? 32.913 -6.857 -32.679 1.00 84.00 224 PHE A C 1
ATOM 1798 O O . PHE A 1 224 ? 32.445 -5.781 -33.052 1.00 84.00 224 PHE A O 1
ATOM 1805 N N . ASP A 1 225 ? 32.892 -7.953 -33.445 1.00 84.00 225 ASP A N 1
ATOM 1806 C CA . ASP A 1 225 ? 32.395 -7.973 -34.833 1.00 84.00 225 ASP A CA 1
ATOM 1807 C C . ASP A 1 225 ? 30.901 -7.639 -34.941 1.00 84.00 225 ASP A C 1
ATOM 1809 O O . ASP A 1 225 ? 30.426 -7.043 -35.916 1.00 84.00 225 ASP A O 1
ATOM 1813 N N . CYS A 1 226 ? 30.143 -8.060 -33.930 1.00 84.62 226 CYS A N 1
ATOM 1814 C CA . CYS A 1 226 ? 28.702 -7.906 -33.844 1.00 84.62 226 CYS A CA 1
ATOM 1815 C C . CYS A 1 226 ? 28.314 -7.517 -32.420 1.00 84.62 226 CYS A C 1
ATOM 1817 O O . CYS A 1 226 ? 28.804 -8.087 -31.446 1.00 84.62 226 CYS A O 1
ATOM 1819 N N . ARG A 1 227 ? 27.385 -6.567 -32.297 1.00 87.12 227 ARG A N 1
ATOM 1820 C CA . ARG A 1 227 ? 26.889 -6.105 -31.002 1.00 87.12 227 ARG A CA 1
ATOM 1821 C C . ARG A 1 227 ? 25.398 -5.817 -31.056 1.00 87.12 227 ARG A C 1
ATOM 1823 O O . ARG A 1 227 ? 24.879 -5.336 -32.061 1.00 87.12 227 ARG A O 1
ATOM 1830 N N . ALA A 1 228 ? 24.722 -6.098 -29.952 1.00 90.81 228 ALA A N 1
ATOM 1831 C CA . ALA A 1 228 ? 23.334 -5.731 -29.753 1.00 90.81 228 ALA A CA 1
ATOM 1832 C C . ALA A 1 228 ? 23.141 -5.252 -28.318 1.00 90.81 228 ALA A C 1
ATOM 1834 O O . ALA A 1 228 ? 23.657 -5.851 -27.375 1.00 90.81 228 ALA A O 1
ATOM 1835 N N . PHE A 1 229 ? 22.358 -4.192 -28.155 1.00 90.31 229 PHE A N 1
ATOM 1836 C CA . PHE A 1 229 ? 21.950 -3.683 -26.858 1.00 90.31 229 PHE A CA 1
ATOM 1837 C C . PHE A 1 229 ? 20.432 -3.778 -26.734 1.00 90.31 229 PHE A C 1
ATOM 1839 O O . PHE A 1 229 ? 19.690 -3.185 -27.522 1.00 90.31 229 PHE A O 1
ATOM 1846 N N . VAL A 1 230 ? 19.948 -4.521 -25.738 1.00 90.31 230 VAL A N 1
ATOM 1847 C CA . VAL A 1 230 ? 18.509 -4.699 -25.521 1.00 90.31 230 VAL A CA 1
ATOM 1848 C C . VAL A 1 230 ? 18.126 -4.327 -24.102 1.00 90.31 230 VAL A C 1
ATOM 1850 O O . VAL A 1 230 ? 18.690 -4.814 -23.129 1.00 90.31 230 VAL A O 1
ATOM 1853 N N . ARG A 1 231 ? 17.101 -3.482 -23.992 1.00 85.50 231 ARG A N 1
ATOM 1854 C CA . ARG A 1 231 ? 16.447 -3.165 -22.723 1.00 85.50 231 ARG A CA 1
ATOM 1855 C C . ARG A 1 231 ? 15.255 -4.095 -22.540 1.00 85.50 231 ARG A C 1
ATOM 1857 O O . ARG A 1 231 ? 14.342 -4.097 -23.364 1.00 85.50 231 ARG A O 1
ATOM 1864 N N . THR A 1 232 ? 15.246 -4.858 -21.456 1.00 82.88 232 THR A N 1
ATOM 1865 C CA . THR A 1 232 ? 14.138 -5.750 -21.097 1.00 82.88 232 THR A CA 1
ATOM 1866 C C . THR A 1 232 ? 13.254 -5.117 -20.020 1.00 82.88 232 THR A C 1
ATOM 1868 O O . THR A 1 232 ? 13.634 -4.156 -19.349 1.00 82.88 232 THR A O 1
ATOM 1871 N N . SER A 1 233 ? 12.023 -5.612 -19.892 1.00 82.50 233 SER A N 1
ATOM 1872 C CA . SER A 1 233 ? 11.094 -5.217 -18.826 1.00 82.50 233 SER A CA 1
ATOM 1873 C C . SER A 1 233 ? 10.878 -6.386 -17.862 1.00 82.50 233 SER A C 1
ATOM 1875 O O . SER A 1 233 ? 11.287 -7.504 -18.164 1.00 82.50 233 SER A O 1
ATOM 1877 N N . GLN A 1 234 ? 10.196 -6.156 -16.735 1.00 79.94 234 GLN A N 1
ATOM 1878 C CA . GLN A 1 234 ? 9.882 -7.206 -15.754 1.00 79.94 234 GLN A CA 1
ATOM 1879 C C . GLN A 1 234 ? 9.122 -8.400 -16.365 1.00 79.94 234 GLN A C 1
ATOM 1881 O O . GLN A 1 234 ? 9.232 -9.516 -15.870 1.00 79.94 234 GLN A O 1
ATOM 1886 N N . LYS A 1 235 ? 8.373 -8.173 -17.454 1.00 85.62 235 LYS A N 1
ATOM 1887 C CA . LYS A 1 235 ? 7.752 -9.219 -18.276 1.00 85.62 235 LYS A CA 1
ATOM 1888 C C . LYS A 1 235 ? 8.281 -9.090 -19.711 1.00 85.62 235 LYS A C 1
ATOM 1890 O O . LYS A 1 235 ? 7.746 -8.283 -20.477 1.00 85.62 235 LYS A O 1
ATOM 1895 N N . PRO A 1 236 ? 9.376 -9.780 -20.069 1.00 84.75 236 PRO A N 1
ATOM 1896 C CA . PRO A 1 236 ? 9.969 -9.642 -21.390 1.00 84.75 236 PRO A CA 1
ATOM 1897 C C . PRO A 1 236 ? 9.104 -10.331 -22.451 1.00 84.75 236 PRO A C 1
ATOM 1899 O O . PRO A 1 236 ? 8.783 -11.511 -22.347 1.00 84.75 236 PRO A O 1
ATOM 1902 N N . ASP A 1 237 ? 8.757 -9.592 -23.503 1.00 88.88 237 ASP A N 1
ATOM 1903 C CA . ASP A 1 237 ? 8.264 -10.176 -24.749 1.00 88.88 237 ASP A CA 1
ATOM 1904 C C . ASP A 1 237 ? 9.479 -10.679 -25.536 1.00 88.88 237 ASP A C 1
ATOM 1906 O O . ASP A 1 237 ? 10.189 -9.900 -26.180 1.00 88.88 237 ASP A O 1
ATOM 1910 N N . MET A 1 238 ? 9.749 -11.982 -25.434 1.00 90.31 238 MET A N 1
ATOM 1911 C CA . MET A 1 238 ? 10.934 -12.594 -26.037 1.00 90.31 238 MET A CA 1
ATOM 1912 C C . MET A 1 238 ? 10.967 -12.412 -27.556 1.00 90.31 238 MET A C 1
ATOM 1914 O O . MET A 1 238 ? 12.040 -12.204 -28.117 1.00 90.31 238 MET A O 1
ATOM 1918 N N . ARG A 1 239 ? 9.806 -12.383 -28.225 1.00 89.31 239 ARG A N 1
ATOM 1919 C CA . ARG A 1 239 ? 9.736 -12.147 -29.672 1.00 89.31 239 ARG A CA 1
ATOM 1920 C C . ARG A 1 239 ? 10.272 -10.759 -30.015 1.00 89.31 239 ARG A C 1
ATOM 1922 O O . ARG A 1 239 ? 11.098 -10.628 -30.913 1.00 89.31 239 ARG A O 1
ATOM 1929 N N . LYS A 1 240 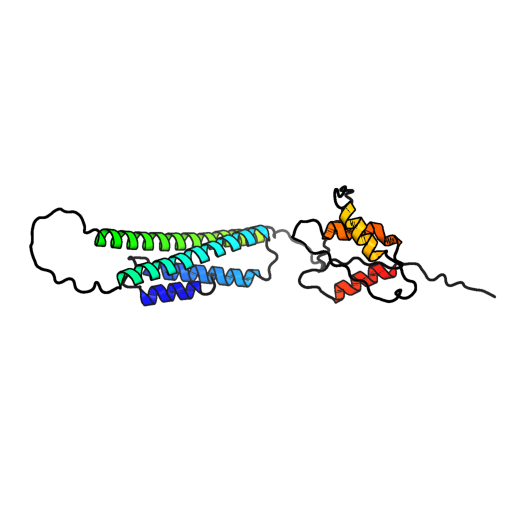? 9.860 -9.727 -29.272 1.00 87.88 240 LYS A N 1
ATOM 1930 C CA . LYS A 1 240 ? 10.367 -8.354 -29.462 1.00 87.88 240 LYS A CA 1
ATOM 1931 C C . LYS A 1 240 ? 11.850 -8.223 -29.126 1.00 87.88 240 LYS A C 1
ATOM 1933 O O . LYS A 1 240 ? 12.559 -7.498 -29.818 1.00 87.88 240 LYS A O 1
ATOM 1938 N N . VAL A 1 241 ? 12.321 -8.926 -28.096 1.00 89.38 241 VAL A N 1
ATOM 1939 C CA . VAL A 1 241 ? 13.745 -8.963 -27.725 1.00 89.38 241 VAL A CA 1
ATOM 1940 C C . VAL A 1 241 ? 14.581 -9.541 -28.869 1.00 89.38 241 VAL A C 1
ATOM 1942 O O . VAL A 1 241 ? 15.518 -8.880 -29.310 1.00 89.38 241 VAL A O 1
ATOM 1945 N N . PHE A 1 242 ? 14.209 -10.706 -29.407 1.00 90.06 242 PHE A N 1
ATOM 1946 C CA . PHE A 1 242 ? 14.940 -11.334 -30.511 1.00 90.06 242 PHE A CA 1
ATOM 1947 C C . PHE A 1 242 ? 14.899 -10.505 -31.798 1.00 90.06 242 PHE A C 1
ATOM 1949 O O . PHE A 1 242 ? 15.937 -10.317 -32.426 1.00 90.06 242 PHE A O 1
ATOM 1956 N N . ILE A 1 243 ? 13.741 -9.936 -32.159 1.00 89.56 243 ILE A N 1
ATOM 1957 C CA . ILE A 1 243 ? 13.631 -9.031 -33.318 1.00 89.56 243 ILE A CA 1
ATOM 1958 C C . ILE A 1 243 ? 14.557 -7.816 -33.142 1.00 89.56 243 ILE A C 1
ATOM 1960 O O . ILE A 1 243 ? 15.266 -7.441 -34.075 1.00 89.56 243 ILE A O 1
ATOM 1964 N N . SER A 1 244 ? 14.600 -7.233 -31.939 1.00 87.81 244 SER A N 1
ATOM 1965 C CA . SER A 1 244 ? 15.489 -6.109 -31.627 1.00 87.81 244 SER A CA 1
ATOM 1966 C C . SER A 1 244 ? 16.968 -6.487 -31.761 1.00 87.81 244 SER A C 1
ATOM 1968 O O . SER A 1 244 ? 17.720 -5.743 -32.388 1.00 87.81 244 SER A O 1
ATOM 1970 N N . MET A 1 245 ? 17.384 -7.656 -31.255 1.00 90.44 245 MET A N 1
ATOM 1971 C CA . MET A 1 245 ? 18.759 -8.149 -31.425 1.00 90.44 245 MET A CA 1
ATOM 1972 C C . MET A 1 245 ? 19.112 -8.331 -32.903 1.00 90.44 245 MET A C 1
ATOM 1974 O O . MET A 1 245 ? 20.094 -7.760 -33.370 1.00 90.44 245 MET A O 1
ATOM 1978 N N . LEU A 1 246 ? 18.287 -9.059 -33.661 1.00 89.12 246 LEU A N 1
ATOM 1979 C CA . LEU A 1 246 ? 18.534 -9.339 -35.081 1.00 89.12 246 LEU A CA 1
ATOM 1980 C C . LEU A 1 246 ? 18.641 -8.055 -35.916 1.00 89.12 246 LEU A C 1
ATOM 1982 O O . LEU A 1 246 ? 19.511 -7.953 -36.778 1.00 89.12 246 LEU A O 1
ATOM 1986 N N . SER A 1 247 ? 17.819 -7.044 -35.614 1.00 86.19 247 SER A N 1
ATOM 1987 C CA . SER A 1 247 ? 17.868 -5.747 -36.303 1.00 86.19 247 SER A CA 1
ATOM 1988 C C . SER A 1 247 ? 19.184 -4.980 -36.097 1.00 86.19 247 SER A C 1
ATOM 1990 O O . SER A 1 247 ? 19.567 -4.180 -36.951 1.00 86.19 247 SER A O 1
ATOM 1992 N N . GLN A 1 248 ? 19.878 -5.227 -34.980 1.00 85.44 248 GLN A N 1
ATOM 1993 C CA . GLN A 1 248 ? 21.157 -4.595 -34.644 1.00 85.44 248 GLN A CA 1
ATOM 1994 C C . GLN A 1 248 ? 22.346 -5.388 -35.201 1.00 85.44 248 GLN A C 1
ATOM 1996 O O . GLN A 1 248 ? 23.297 -4.791 -35.700 1.00 85.44 248 GLN A O 1
A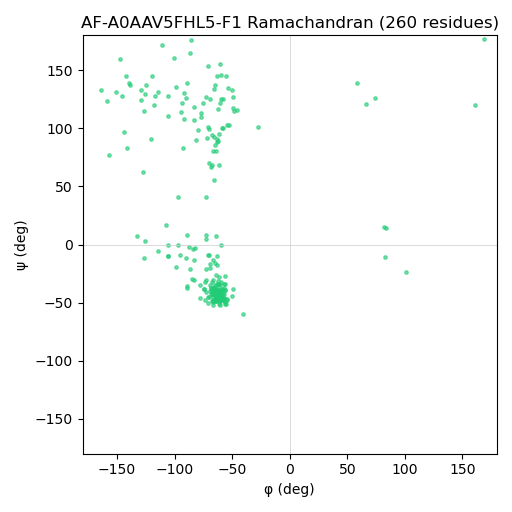TOM 2001 N N . LEU A 1 249 ? 22.264 -6.722 -35.182 1.00 83.06 249 LEU A N 1
ATOM 2002 C CA . LEU A 1 249 ? 23.320 -7.615 -35.671 1.00 83.06 249 LEU A CA 1
ATOM 2003 C C . LEU A 1 249 ? 23.422 -7.624 -37.208 1.00 83.06 249 LEU A C 1
ATOM 2005 O O . LEU A 1 249 ? 24.513 -7.748 -37.752 1.00 83.06 249 LEU A O 1
ATOM 2009 N N . GLY A 1 250 ? 22.310 -7.416 -37.922 1.00 62.03 250 GLY A N 1
ATOM 2010 C CA . GLY A 1 250 ? 22.260 -7.438 -39.391 1.00 62.03 250 GLY A CA 1
ATOM 2011 C C . GLY A 1 250 ? 22.902 -6.245 -40.117 1.00 62.03 250 GLY A C 1
ATOM 2012 O O . GLY A 1 250 ? 22.720 -6.115 -41.324 1.00 62.03 250 GLY A O 1
ATOM 2013 N N . ARG A 1 251 ? 23.609 -5.343 -39.416 1.00 56.50 251 ARG A N 1
ATOM 2014 C CA . ARG A 1 251 ? 24.222 -4.130 -40.001 1.00 56.50 251 ARG A CA 1
ATOM 2015 C C . ARG A 1 251 ? 25.752 -4.186 -40.156 1.00 56.50 251 ARG A C 1
ATOM 2017 O O . ARG A 1 251 ? 26.322 -3.238 -40.696 1.00 56.50 251 ARG A O 1
ATOM 2024 N N . SER A 1 252 ? 26.424 -5.273 -39.763 1.00 48.47 252 SER A N 1
ATOM 2025 C CA . SER A 1 252 ? 27.862 -5.464 -40.032 1.00 48.47 252 SER A CA 1
ATOM 2026 C C . SER A 1 252 ? 28.105 -5.982 -41.460 1.00 48.47 252 SER A C 1
ATOM 2028 O O . SER A 1 252 ? 28.169 -7.180 -41.694 1.00 48.47 252 SER A O 1
ATOM 2030 N N . ARG A 1 253 ? 28.265 -5.018 -42.383 1.00 45.34 253 ARG A N 1
ATOM 2031 C CA . ARG A 1 253 ? 28.793 -5.061 -43.770 1.00 45.34 253 ARG A CA 1
ATOM 2032 C C . ARG A 1 253 ? 28.117 -5.973 -44.824 1.00 45.34 253 ARG A C 1
ATOM 2034 O O . ARG A 1 253 ? 27.823 -7.134 -44.569 1.00 45.34 253 ARG A O 1
ATOM 2041 N N . PRO A 1 254 ? 27.961 -5.477 -46.074 1.00 39.94 254 PRO A N 1
ATOM 2042 C CA . PRO A 1 254 ? 27.624 -6.321 -47.213 1.00 39.94 254 PRO A CA 1
ATOM 2043 C C . PRO A 1 254 ? 28.777 -7.290 -47.483 1.00 39.94 254 PRO A C 1
ATOM 2045 O O . PRO A 1 254 ? 29.947 -6.895 -47.470 1.00 39.94 254 PRO A O 1
ATOM 2048 N N . LEU A 1 255 ? 28.440 -8.550 -47.756 1.00 35.69 255 LEU A N 1
ATOM 2049 C CA . LEU A 1 255 ? 29.354 -9.510 -48.363 1.00 35.69 255 LEU A CA 1
ATOM 2050 C C . LEU A 1 255 ? 30.004 -8.829 -49.575 1.00 35.69 255 LEU A C 1
ATOM 2052 O O . LEU A 1 255 ? 29.316 -8.486 -50.538 1.00 35.69 255 LEU A O 1
ATOM 2056 N N . ARG A 1 256 ? 31.325 -8.611 -49.533 1.00 37.03 256 ARG A N 1
ATOM 2057 C CA . ARG A 1 256 ? 32.106 -8.386 -50.751 1.00 37.03 256 ARG A CA 1
ATOM 2058 C C . ARG A 1 256 ? 32.033 -9.687 -51.540 1.00 37.03 256 ARG A C 1
ATOM 2060 O O . ARG A 1 256 ? 32.886 -10.554 -51.399 1.00 37.03 256 ARG A O 1
ATOM 2067 N N . ILE A 1 257 ? 30.977 -9.831 -52.332 1.00 40.62 257 ILE A N 1
ATOM 2068 C CA . ILE A 1 257 ? 30.935 -10.792 -53.422 1.00 40.62 257 ILE A CA 1
ATOM 2069 C C . ILE A 1 257 ? 31.965 -10.261 -54.412 1.00 40.62 257 ILE A C 1
ATOM 2071 O O . ILE A 1 257 ? 31.698 -9.340 -55.181 1.00 40.62 257 ILE A O 1
ATOM 2075 N N . GLY A 1 258 ? 33.189 -10.774 -54.312 1.00 37.41 258 GLY A N 1
ATOM 2076 C CA . GLY A 1 258 ? 34.150 -10.670 -55.392 1.00 37.41 258 GLY A CA 1
ATOM 2077 C C . GLY A 1 258 ? 33.552 -11.399 -56.584 1.00 37.41 258 GLY A C 1
ATOM 2078 O O . GLY A 1 258 ? 33.650 -12.618 -56.676 1.00 37.41 258 GLY A O 1
ATOM 2079 N N . MET A 1 259 ? 32.890 -10.661 -57.474 1.00 37.69 259 MET A N 1
ATOM 2080 C CA . MET A 1 259 ? 32.677 -11.121 -58.837 1.00 37.69 259 MET A CA 1
ATOM 2081 C C . MET A 1 259 ? 34.054 -11.181 -59.494 1.00 37.69 259 MET A C 1
ATOM 2083 O O . MET A 1 259 ? 34.556 -10.188 -60.011 1.00 37.69 259 MET A O 1
ATOM 2087 N N . SER A 1 260 ? 34.681 -12.351 -59.419 1.00 35.25 260 SER A N 1
ATOM 2088 C CA . SER A 1 260 ? 35.723 -12.734 -60.358 1.00 35.25 260 SER A CA 1
ATOM 2089 C C . SER A 1 260 ? 35.017 -13.025 -61.677 1.00 35.25 260 SER A C 1
ATOM 2091 O O . SER A 1 260 ? 34.514 -14.126 -61.885 1.00 35.25 260 SER A O 1
ATOM 2093 N N . ILE A 1 261 ? 34.911 -12.007 -62.526 1.00 41.12 261 ILE A N 1
ATOM 2094 C CA . ILE A 1 261 ? 34.629 -12.206 -63.944 1.00 41.12 261 ILE A CA 1
ATOM 2095 C C . ILE A 1 261 ? 35.954 -12.671 -64.550 1.00 41.12 261 ILE A C 1
ATOM 2097 O O . ILE A 1 261 ? 36.922 -11.909 -64.564 1.00 41.12 261 ILE A O 1
ATOM 2101 N N . ALA A 1 262 ? 36.000 -13.943 -64.940 1.00 43.50 262 ALA A N 1
ATOM 2102 C CA . ALA A 1 262 ? 36.917 -14.420 -65.967 1.00 43.50 262 ALA A CA 1
ATOM 2103 C C . ALA A 1 262 ? 36.288 -14.152 -67.338 1.00 43.50 262 ALA A C 1
ATOM 2105 O O . ALA A 1 262 ? 35.040 -14.247 -67.423 1.00 43.50 262 ALA A O 1
#

Nearest PDB structures (foldseek):
  7xe0-assembly1_I  TM=5.130E-01  e=1.040E-04  Triticum monococcum